Protein AF-A0AAU5ZWI2-F1 (afdb_monomer)

pLDDT: mean 77.04, std 14.69, range [39.34, 96.62]

Radius of gyration: 44.22 Å; Cα contacts (8 Å, |Δi|>4): 213; chains: 1; bounding box: 115×42×97 Å

Structure (mmCIF, N/CA/C/O backbone):
data_AF-A0AAU5ZWI2-F1
#
_entry.id   AF-A0AAU5ZWI2-F1
#
loop_
_atom_site.group_PDB
_atom_site.id
_atom_site.type_symbol
_atom_site.label_atom_id
_atom_site.label_alt_id
_atom_site.label_comp_id
_atom_site.label_asym_id
_atom_site.label_entity_id
_atom_site.label_seq_id
_atom_site.pdbx_PDB_ins_code
_atom_site.Cartn_x
_atom_site.Cartn_y
_atom_site.Cartn_z
_atom_site.occupancy
_atom_site.B_iso_or_equiv
_atom_site.auth_seq_id
_atom_site.auth_comp_id
_atom_site.auth_asym_id
_atom_site.auth_atom_id
_atom_site.pdbx_PDB_model_num
ATOM 1 N N . MET A 1 1 ? -14.485 -21.412 8.312 1.00 58.59 1 MET A N 1
ATOM 2 C CA . MET A 1 1 ? -15.390 -21.055 9.429 1.00 58.59 1 MET A CA 1
ATOM 3 C C . MET A 1 1 ? -15.944 -19.624 9.339 1.00 58.59 1 MET A C 1
ATOM 5 O O . MET A 1 1 ? -17.097 -19.436 9.693 1.00 58.59 1 MET A O 1
ATOM 9 N N . TRP A 1 2 ? -15.205 -18.616 8.845 1.00 64.69 2 TRP A N 1
ATOM 10 C CA . TRP A 1 2 ? -15.735 -17.239 8.728 1.00 64.69 2 TRP A CA 1
ATOM 11 C C . TRP A 1 2 ? -16.585 -16.996 7.461 1.00 64.69 2 TRP A C 1
ATOM 13 O O . TRP A 1 2 ? -17.639 -16.376 7.548 1.00 64.69 2 TRP A O 1
ATOM 23 N N . ARG A 1 3 ? -16.201 -17.575 6.310 1.00 64.62 3 ARG A N 1
ATOM 24 C CA . ARG A 1 3 ? -16.963 -17.506 5.037 1.00 64.62 3 ARG A CA 1
ATOM 25 C C . ARG A 1 3 ? -18.358 -18.142 5.100 1.00 64.62 3 ARG A C 1
ATOM 27 O O . ARG A 1 3 ? -19.172 -17.937 4.214 1.00 64.62 3 ARG A O 1
ATOM 34 N N . THR A 1 4 ? -18.617 -18.934 6.136 1.00 70.25 4 THR A N 1
ATOM 35 C CA . THR A 1 4 ? -19.918 -19.553 6.416 1.00 70.25 4 THR A CA 1
ATOM 36 C C . THR A 1 4 ? -20.821 -18.682 7.291 1.00 70.25 4 THR A C 1
ATOM 38 O O . THR A 1 4 ? -22.016 -18.935 7.336 1.00 70.25 4 THR A O 1
ATOM 41 N N . GLN A 1 5 ? -20.272 -17.686 8.000 1.00 71.75 5 GLN A N 1
ATOM 42 C CA . GLN A 1 5 ? -21.034 -16.810 8.904 1.00 71.75 5 GLN A CA 1
ATOM 43 C C . GLN A 1 5 ? -21.304 -15.422 8.318 1.00 71.75 5 GLN A C 1
ATOM 45 O O . GLN A 1 5 ? -22.280 -14.786 8.704 1.00 71.75 5 GLN A O 1
ATOM 50 N N . TYR A 1 6 ? -20.468 -14.960 7.387 1.00 67.62 6 TYR A N 1
ATOM 51 C CA . TYR A 1 6 ? -20.591 -13.634 6.788 1.00 67.62 6 TYR A CA 1
ATOM 52 C C . TYR A 1 6 ? -20.735 -13.730 5.266 1.00 67.62 6 TYR A C 1
ATOM 54 O O . TYR A 1 6 ? -20.035 -14.541 4.651 1.00 67.62 6 TYR A O 1
ATOM 62 N N . PRO A 1 7 ? -21.609 -12.909 4.650 1.00 70.88 7 PRO A N 1
ATOM 63 C CA . PRO A 1 7 ? -21.720 -12.823 3.201 1.00 70.88 7 PRO A CA 1
ATOM 64 C C . PRO A 1 7 ? -20.368 -12.518 2.558 1.00 70.88 7 PRO A C 1
ATOM 66 O O . PRO A 1 7 ? -19.571 -11.745 3.093 1.00 70.88 7 PRO A O 1
ATOM 69 N N . SER A 1 8 ? -20.133 -13.102 1.385 1.00 68.81 8 SER A N 1
ATOM 70 C CA . SER A 1 8 ? -18.985 -12.750 0.553 1.00 68.81 8 SER A CA 1
ATOM 71 C C . SER A 1 8 ? -18.992 -11.245 0.282 1.00 68.81 8 SER A C 1
ATOM 73 O O . SER A 1 8 ? -19.941 -10.717 -0.293 1.00 68.81 8 SER A O 1
ATOM 75 N N . THR A 1 9 ? -17.912 -10.563 0.655 1.00 68.94 9 THR A N 1
ATOM 76 C CA . THR A 1 9 ? -17.697 -9.140 0.359 1.00 68.94 9 THR A CA 1
ATOM 77 C C . THR A 1 9 ? -17.187 -8.908 -1.066 1.00 68.94 9 THR A C 1
ATOM 79 O O . THR A 1 9 ? -16.924 -7.768 -1.437 1.00 68.94 9 THR A O 1
ATOM 82 N N . GLY A 1 10 ? -16.998 -9.975 -1.855 1.00 70.81 10 GLY A N 1
ATOM 83 C CA . GLY A 1 10 ? -16.379 -9.920 -3.183 1.00 70.81 10 GLY A CA 1
ATOM 84 C C . GLY A 1 10 ? -14.877 -9.623 -3.157 1.00 70.81 10 GLY A C 1
ATOM 85 O O . GLY A 1 10 ? -14.262 -9.538 -4.213 1.00 70.81 10 GLY A O 1
ATOM 86 N N . ARG A 1 11 ? -14.278 -9.470 -1.969 1.00 72.06 11 ARG A N 1
ATOM 87 C CA . ARG A 1 11 ? -12.837 -9.287 -1.794 1.00 72.06 11 ARG A CA 1
ATOM 88 C C . ARG A 1 11 ? -12.181 -10.630 -1.516 1.00 72.06 11 ARG A C 1
ATOM 90 O O . ARG A 1 11 ? -12.626 -11.376 -0.641 1.00 72.06 11 ARG A O 1
ATOM 97 N N . GLU A 1 12 ? -11.133 -10.929 -2.271 1.00 69.38 12 GLU A N 1
ATOM 98 C CA . GLU A 1 12 ? -10.281 -12.085 -2.014 1.00 69.38 12 GLU A CA 1
ATOM 99 C C . GLU A 1 12 ? -9.459 -11.887 -0.727 1.00 69.38 12 GLU A C 1
ATOM 101 O O . GLU A 1 12 ? -9.274 -10.765 -0.255 1.00 69.38 12 GLU A O 1
ATOM 106 N N . GLY A 1 13 ? -8.990 -12.993 -0.141 1.00 78.38 13 GLY A N 1
ATOM 107 C CA . GLY A 1 13 ? -8.168 -12.991 1.075 1.00 78.38 13 GLY A CA 1
ATOM 108 C C . GLY A 1 13 ? -8.928 -13.231 2.385 1.00 78.38 13 GLY A C 1
ATOM 109 O O . GLY A 1 13 ? -10.035 -13.792 2.406 1.00 78.38 13 GLY A O 1
ATOM 110 N N . HIS A 1 14 ? -8.272 -12.866 3.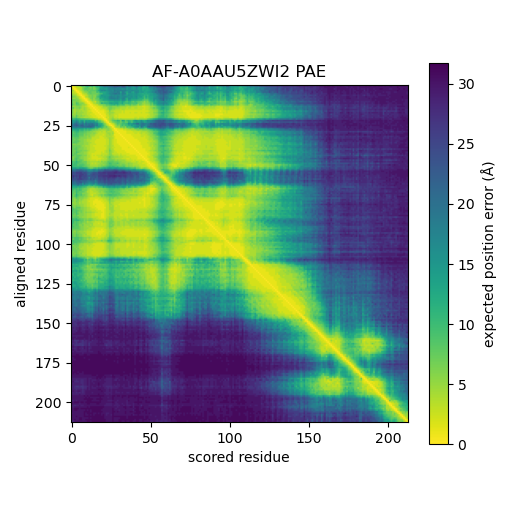490 1.00 83.56 14 HIS A N 1
ATOM 111 C CA . HIS A 1 14 ? -8.761 -13.003 4.867 1.00 83.56 14 HIS A CA 1
ATOM 112 C C . HIS A 1 14 ? -9.655 -11.826 5.281 1.00 83.56 14 HIS A C 1
ATOM 114 O O . HIS A 1 14 ? -9.524 -10.725 4.744 1.00 83.56 14 HIS A O 1
ATOM 120 N N . PRO A 1 15 ? -10.572 -12.020 6.248 1.00 85.38 15 PRO A N 1
ATOM 121 C CA . PRO A 1 15 ? -11.434 -10.942 6.699 1.00 85.38 15 PRO A CA 1
ATOM 122 C C . PRO A 1 15 ? -10.601 -9.886 7.443 1.00 85.38 15 PRO A C 1
ATOM 124 O O . PRO A 1 15 ? -9.662 -10.242 8.161 1.00 85.38 15 PRO A O 1
ATOM 127 N N . PRO A 1 16 ? -10.941 -8.594 7.312 1.00 89.56 16 PRO A N 1
ATOM 128 C CA . PRO A 1 16 ? -10.226 -7.546 8.019 1.00 89.56 16 PRO A CA 1
ATOM 129 C C . PRO A 1 16 ? -10.467 -7.631 9.528 1.00 89.56 16 PRO A C 1
ATOM 131 O O . PRO A 1 16 ? -11.570 -7.943 9.984 1.00 89.56 16 PRO A O 1
ATOM 134 N N . VAL A 1 17 ? -9.441 -7.295 10.306 1.00 92.31 17 VAL A N 1
ATOM 135 C CA . VAL A 1 17 ? -9.491 -7.237 11.768 1.00 92.31 17 VAL A CA 1
ATOM 136 C C . VAL A 1 17 ? -9.353 -5.786 12.206 1.00 92.31 17 VAL A C 1
ATOM 138 O O . VAL A 1 17 ? -8.349 -5.136 11.926 1.00 92.31 17 VAL A O 1
ATOM 141 N N . GLY A 1 18 ? -10.365 -5.277 12.907 1.00 94.00 18 GLY A N 1
ATOM 142 C CA . GLY A 1 18 ? -10.346 -3.949 13.515 1.00 94.00 18 GLY A CA 1
ATOM 143 C C . GLY A 1 18 ? -9.980 -4.013 14.996 1.00 94.00 18 GLY A C 1
ATOM 144 O O . GLY A 1 18 ? -10.663 -4.679 15.772 1.00 94.00 18 GLY A O 1
ATOM 145 N N . VAL A 1 19 ? -8.942 -3.286 15.403 1.00 94.62 19 VAL A N 1
ATOM 146 C CA . VAL A 1 19 ? -8.550 -3.105 16.806 1.00 94.62 19 VAL A CA 1
ATOM 147 C C . VAL A 1 19 ? -8.893 -1.683 17.231 1.00 94.62 19 VAL A C 1
ATOM 149 O O . VAL A 1 19 ? -8.280 -0.712 16.784 1.00 94.62 19 VAL A O 1
ATOM 152 N N . VAL A 1 20 ? -9.885 -1.563 18.112 1.00 94.25 20 VAL A N 1
ATOM 153 C CA . VAL A 1 20 ? -10.319 -0.279 18.669 1.00 94.25 20 VAL A CA 1
ATOM 154 C C . VAL A 1 20 ? -9.658 -0.082 20.024 1.00 94.25 20 VAL A C 1
ATOM 156 O O . VAL A 1 20 ? -9.968 -0.773 20.994 1.00 94.25 20 VAL A O 1
ATOM 159 N N . PHE A 1 21 ? -8.754 0.885 20.111 1.00 91.62 21 PHE A N 1
ATOM 160 C CA . PHE A 1 21 ? -8.130 1.246 21.371 1.00 91.62 21 PHE A CA 1
ATOM 161 C C . PHE A 1 21 ? -9.019 2.219 22.140 1.00 91.62 21 PHE A C 1
ATOM 163 O O . PHE A 1 21 ? -9.338 3.306 21.661 1.00 91.62 21 PHE A O 1
ATOM 170 N N . ASN A 1 22 ? -9.368 1.853 23.368 1.00 87.25 22 ASN A N 1
ATOM 171 C CA . ASN A 1 22 ? -9.939 2.787 24.326 1.00 87.25 22 ASN A CA 1
ATOM 172 C C . ASN A 1 22 ? -8.806 3.294 25.236 1.00 87.25 22 ASN A C 1
ATOM 174 O O . ASN A 1 22 ? -8.331 2.531 26.085 1.00 87.25 22 ASN A O 1
ATOM 178 N N . PRO A 1 23 ? -8.315 4.534 25.055 1.00 70.88 23 PRO A N 1
ATOM 179 C CA . PRO A 1 23 ? -7.235 5.056 25.887 1.00 70.88 23 PRO A CA 1
ATOM 180 C C . PRO A 1 23 ? -7.632 5.161 27.368 1.00 70.88 23 PRO A C 1
ATOM 182 O O . PRO A 1 23 ? -6.753 5.071 28.235 1.00 70.88 23 PRO A O 1
ATOM 185 N N . GLY A 1 24 ? -8.933 5.276 27.667 1.00 68.06 24 GLY A N 1
ATOM 186 C CA . GLY A 1 24 ? -9.440 5.578 29.002 1.00 68.06 24 GLY A CA 1
ATOM 187 C C . GLY A 1 24 ? -8.818 6.858 29.574 1.00 68.06 24 GLY A C 1
ATOM 188 O O . GLY A 1 24 ? -8.197 7.645 28.867 1.00 68.06 24 GLY A O 1
ATOM 189 N N . THR A 1 25 ? -8.924 7.053 30.889 1.00 58.78 25 THR A N 1
ATOM 190 C CA . THR A 1 25 ? -8.309 8.201 31.586 1.00 58.78 25 THR A CA 1
ATOM 191 C C . THR A 1 25 ? -6.835 7.991 31.953 1.00 58.78 25 THR A C 1
ATOM 193 O O . THR A 1 25 ? -6.192 8.913 32.445 1.00 58.78 25 THR A O 1
ATOM 196 N N . ARG A 1 26 ? -6.279 6.783 31.754 1.00 62.62 26 ARG A N 1
ATOM 197 C CA . ARG A 1 26 ? -4.935 6.408 32.245 1.00 62.62 26 ARG A CA 1
ATOM 198 C C . ARG A 1 26 ? -3.819 6.489 31.208 1.00 62.62 26 ARG A C 1
ATOM 200 O O . ARG A 1 26 ? -2.657 6.542 31.599 1.00 62.62 26 ARG A O 1
ATOM 207 N N . ASN A 1 27 ? -4.132 6.477 29.915 1.00 68.94 27 ASN A N 1
ATOM 208 C CA . ASN A 1 27 ? -3.105 6.480 28.878 1.00 68.94 27 ASN A CA 1
ATOM 209 C C . ASN A 1 27 ? -3.065 7.838 28.183 1.00 68.94 27 ASN A C 1
ATOM 211 O O . ASN A 1 27 ? -3.994 8.202 27.469 1.00 68.94 27 ASN A O 1
ATOM 215 N N . GLY A 1 28 ? -1.959 8.564 28.350 1.00 78.19 28 GLY A N 1
ATOM 216 C CA . GLY A 1 28 ? -1.693 9.745 27.532 1.00 78.19 28 GLY A CA 1
ATOM 217 C C . GLY A 1 28 ? -1.505 9.386 26.045 1.00 78.19 28 GLY A C 1
ATOM 218 O O . GLY A 1 28 ? -1.222 8.223 25.723 1.00 78.19 28 GLY A O 1
ATOM 219 N N . PRO A 1 29 ? -1.580 10.371 25.129 1.00 81.81 29 PRO A N 1
ATOM 220 C CA . PRO A 1 29 ? -1.476 10.150 23.681 1.00 81.81 29 PRO A CA 1
ATOM 221 C C . PRO A 1 29 ? -0.235 9.351 23.254 1.00 81.81 29 PRO A C 1
ATOM 223 O O . PRO A 1 29 ? -0.307 8.495 22.372 1.00 81.81 29 PRO A O 1
ATOM 226 N N . GLN A 1 30 ? 0.899 9.570 23.927 1.00 86.50 30 GLN A N 1
ATOM 227 C CA . GLN A 1 30 ? 2.143 8.855 23.642 1.00 86.50 30 GLN A CA 1
ATOM 228 C C . GLN A 1 30 ? 2.068 7.364 24.003 1.00 86.50 30 GLN A C 1
ATOM 230 O O . GLN A 1 30 ? 2.544 6.521 23.247 1.00 86.50 30 GLN A O 1
ATOM 235 N N . ALA A 1 31 ? 1.450 7.019 25.136 1.00 86.88 31 ALA A N 1
ATOM 236 C CA . ALA A 1 31 ? 1.301 5.628 25.559 1.00 86.88 31 ALA A CA 1
ATOM 237 C C . ALA A 1 31 ? 0.386 4.852 24.600 1.00 86.88 31 ALA A C 1
ATOM 239 O O . ALA A 1 31 ? 0.658 3.695 24.280 1.00 86.88 31 ALA A O 1
ATOM 240 N N . LEU A 1 32 ? -0.667 5.506 24.103 1.00 87.00 32 LEU A N 1
ATOM 241 C CA . LEU A 1 32 ? -1.555 4.949 23.089 1.00 87.00 32 LEU A CA 1
ATOM 242 C C . LEU A 1 32 ? -0.814 4.685 21.774 1.00 87.00 32 LEU A C 1
ATOM 244 O O . LEU A 1 32 ? -0.872 3.571 21.256 1.00 87.00 32 LEU A O 1
ATOM 248 N N . LYS A 1 33 ? -0.057 5.674 21.284 1.00 86.88 33 LYS A N 1
ATOM 249 C CA . LYS A 1 33 ? 0.778 5.533 20.085 1.00 86.88 33 LYS A CA 1
ATOM 250 C C . LYS A 1 33 ? 1.773 4.379 20.221 1.00 86.88 33 LYS A C 1
ATOM 252 O O . LYS A 1 33 ? 1.876 3.557 19.317 1.00 86.88 33 LYS A O 1
ATOM 257 N N . ASN A 1 34 ? 2.455 4.274 21.363 1.00 90.75 34 ASN A N 1
ATOM 258 C CA . ASN A 1 34 ? 3.398 3.186 21.619 1.00 90.75 34 ASN A CA 1
ATOM 259 C C . ASN A 1 34 ? 2.705 1.816 21.555 1.00 90.75 34 ASN A C 1
ATOM 261 O O . ASN A 1 34 ? 3.217 0.917 20.902 1.00 90.75 34 ASN A O 1
ATOM 265 N N . ARG A 1 35 ? 1.515 1.665 22.153 1.00 90.62 35 ARG A N 1
ATOM 266 C CA . ARG A 1 35 ? 0.746 0.409 22.0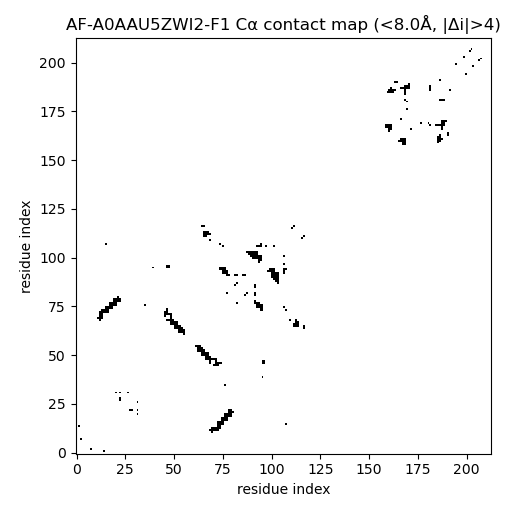82 1.00 90.62 35 ARG A CA 1
ATOM 267 C C . ARG A 1 35 ? 0.316 0.062 20.660 1.00 90.62 35 ARG A C 1
ATOM 269 O O . ARG A 1 35 ? 0.427 -1.095 20.271 1.00 90.62 35 ARG A O 1
ATOM 276 N N . MET A 1 36 ? -0.157 1.043 19.892 1.00 91.31 36 MET A N 1
ATOM 277 C CA . MET A 1 36 ? -0.505 0.840 18.482 1.00 91.31 36 MET A CA 1
ATOM 278 C C . MET A 1 36 ? 0.708 0.356 17.679 1.00 91.31 36 MET A C 1
ATOM 280 O O . MET A 1 36 ? 0.597 -0.616 16.936 1.00 91.31 36 MET A O 1
ATOM 284 N N . ASN A 1 37 ? 1.874 0.974 17.891 1.00 91.56 37 ASN A N 1
ATOM 285 C CA . ASN A 1 37 ? 3.126 0.552 17.262 1.00 91.56 37 ASN A CA 1
ATOM 286 C C . ASN A 1 37 ? 3.532 -0.866 17.682 1.00 91.56 37 ASN A C 1
ATOM 288 O O . ASN A 1 37 ? 3.899 -1.665 16.829 1.00 91.56 37 ASN A O 1
ATOM 292 N N . THR A 1 38 ? 3.408 -1.213 18.967 1.00 93.62 38 THR A N 1
ATOM 293 C CA . THR A 1 38 ? 3.694 -2.570 19.453 1.00 93.62 38 THR A CA 1
ATOM 294 C C . THR A 1 38 ? 2.784 -3.608 18.801 1.00 93.62 38 THR A C 1
ATOM 296 O O . THR A 1 38 ? 3.265 -4.654 18.377 1.00 93.62 38 THR A O 1
ATOM 299 N N . VAL A 1 39 ? 1.480 -3.331 18.677 1.00 92.31 39 VAL A N 1
ATOM 300 C CA . VAL A 1 39 ? 0.555 -4.230 17.965 1.00 92.31 39 VAL A CA 1
ATOM 301 C C . VAL A 1 39 ? 0.986 -4.386 16.513 1.00 92.31 39 VAL A C 1
ATOM 303 O O . VAL A 1 39 ? 1.085 -5.512 16.036 1.00 92.31 39 VAL A O 1
ATOM 306 N N . MET A 1 40 ? 1.293 -3.283 15.828 1.00 92.62 40 MET A N 1
ATOM 307 C CA . MET A 1 40 ? 1.749 -3.298 14.438 1.00 92.62 40 MET A CA 1
ATOM 308 C C . MET A 1 40 ? 3.012 -4.150 14.257 1.00 92.62 40 MET A C 1
ATOM 310 O O . MET A 1 40 ? 3.073 -4.965 13.341 1.00 92.62 40 MET A O 1
ATOM 314 N N . GLU A 1 41 ? 3.996 -4.010 15.141 1.00 93.62 41 GLU A N 1
ATOM 315 C CA . GLU A 1 41 ? 5.256 -4.750 15.069 1.00 93.62 41 GLU A CA 1
ATOM 316 C C . GLU A 1 41 ? 5.074 -6.245 15.358 1.00 93.62 41 GLU A C 1
ATOM 318 O O . GLU A 1 41 ? 5.494 -7.081 14.558 1.00 93.62 41 GLU A O 1
ATOM 323 N N . LEU A 1 42 ? 4.375 -6.594 16.443 1.00 95.69 42 LEU A N 1
ATOM 324 C CA . LEU A 1 42 ? 4.154 -7.992 16.833 1.00 95.69 42 LEU A CA 1
ATOM 325 C C . LEU A 1 42 ? 3.300 -8.766 15.825 1.00 95.69 42 LEU A C 1
ATOM 327 O O . LEU A 1 42 ? 3.425 -9.982 15.706 1.00 95.69 42 LEU A O 1
ATOM 331 N N . THR A 1 43 ? 2.433 -8.070 15.092 1.00 93.50 43 THR A N 1
ATOM 332 C CA . THR A 1 43 ? 1.561 -8.6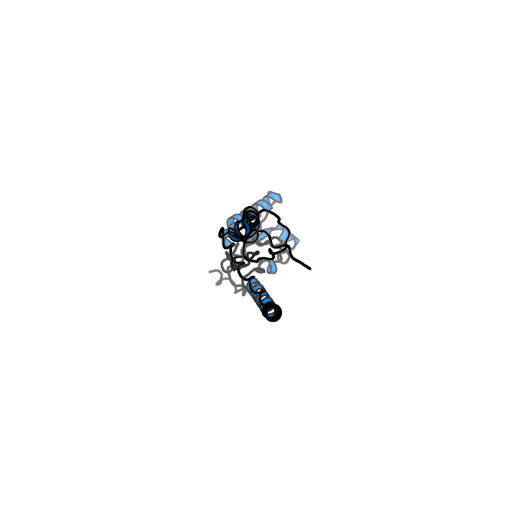78 14.080 1.00 93.50 43 THR A CA 1
ATOM 333 C C . THR A 1 43 ? 2.133 -8.592 12.669 1.00 93.50 43 THR A C 1
ATOM 335 O O . THR A 1 43 ? 1.475 -9.031 11.730 1.00 93.50 43 THR A O 1
ATOM 338 N N . ARG A 1 44 ? 3.358 -8.077 12.487 1.00 92.50 44 ARG A N 1
ATOM 339 C CA . ARG A 1 44 ? 3.948 -7.842 11.159 1.00 92.50 44 ARG A CA 1
ATOM 340 C C . ARG A 1 44 ? 3.850 -9.046 10.230 1.00 92.50 44 ARG A C 1
ATOM 342 O O . ARG A 1 44 ? 3.462 -8.880 9.081 1.00 92.50 44 ARG A O 1
ATOM 349 N N . LEU A 1 45 ? 4.120 -10.242 10.751 1.00 90.62 45 LEU A N 1
ATOM 350 C CA . LEU A 1 45 ? 4.090 -11.491 9.987 1.00 90.62 45 LEU A CA 1
ATOM 351 C C . LEU A 1 45 ? 2.728 -11.809 9.356 1.00 90.62 45 LEU A C 1
ATOM 353 O O . LEU A 1 45 ? 2.697 -12.510 8.353 1.00 90.62 45 LEU A O 1
ATOM 357 N N . VAL A 1 46 ? 1.619 -11.318 9.921 1.00 89.88 46 VAL A N 1
ATOM 358 C CA . VAL A 1 46 ? 0.275 -11.628 9.408 1.00 89.88 46 VAL A CA 1
ATOM 359 C C . VAL A 1 46 ? -0.286 -10.556 8.478 1.00 89.88 46 VAL A C 1
ATOM 361 O O . VAL A 1 46 ? -1.187 -10.864 7.710 1.00 89.88 46 VAL A O 1
ATOM 364 N N . TRP A 1 47 ? 0.211 -9.313 8.518 1.00 90.56 47 TRP A N 1
ATOM 365 C CA . TRP A 1 47 ? -0.340 -8.218 7.702 1.00 90.56 47 TRP A CA 1
ATOM 366 C C . TRP A 1 47 ? 0.612 -7.675 6.631 1.00 90.56 47 TRP A C 1
ATOM 368 O O . TRP A 1 47 ? 0.141 -7.010 5.709 1.00 90.56 47 TRP A O 1
ATOM 378 N N . SER A 1 48 ? 1.927 -7.921 6.711 1.00 88.19 48 SER A N 1
ATOM 379 C CA . SER A 1 48 ? 2.905 -7.251 5.833 1.00 88.19 48 SER A CA 1
ATOM 380 C C . SER A 1 48 ? 2.827 -7.649 4.361 1.00 88.19 48 SER A C 1
ATOM 382 O O . SER A 1 48 ? 3.400 -6.952 3.524 1.00 88.19 48 SER A O 1
ATOM 384 N N . GLY A 1 49 ? 2.148 -8.754 4.046 1.00 85.00 49 GLY A N 1
ATOM 385 C CA . GLY A 1 49 ? 2.221 -9.377 2.729 1.00 85.00 49 GLY A CA 1
ATOM 386 C C . GLY A 1 49 ? 3.612 -9.942 2.433 1.00 85.00 49 GLY A C 1
ATOM 387 O O . GLY A 1 49 ? 4.549 -9.805 3.229 1.00 85.00 49 GLY A O 1
ATOM 388 N N . SER A 1 50 ? 3.731 -10.583 1.275 1.00 85.75 50 SER A N 1
ATOM 389 C CA . SER A 1 50 ? 4.990 -11.117 0.753 1.00 85.75 50 SER A CA 1
ATOM 390 C C . SER A 1 50 ? 5.479 -10.245 -0.395 1.00 85.75 50 SER A C 1
ATOM 392 O O . SER A 1 50 ? 4.749 -10.005 -1.352 1.00 85.75 50 SER A O 1
ATOM 394 N N . TYR A 1 51 ? 6.711 -9.745 -0.309 1.00 85.25 51 TYR A N 1
ATOM 395 C CA . TYR A 1 51 ? 7.294 -8.966 -1.398 1.00 85.25 51 TYR A CA 1
ATOM 396 C C . TYR A 1 51 ? 7.788 -9.892 -2.509 1.00 85.25 51 TYR A C 1
ATOM 398 O O . TYR A 1 51 ? 8.630 -10.762 -2.278 1.00 85.25 51 TYR A O 1
ATOM 406 N N . HIS A 1 52 ? 7.302 -9.659 -3.722 1.00 83.56 52 HIS A N 1
ATOM 407 C CA . HIS A 1 52 ? 7.769 -10.299 -4.939 1.00 83.56 52 HIS A CA 1
ATOM 408 C C . HIS A 1 52 ? 8.586 -9.289 -5.736 1.00 83.56 52 HIS A C 1
ATOM 410 O O . HIS A 1 52 ? 8.045 -8.374 -6.358 1.00 83.56 52 HIS A O 1
ATOM 416 N N . GLY A 1 53 ? 9.908 -9.461 -5.701 1.00 81.19 53 GLY A N 1
ATOM 417 C CA . GLY A 1 53 ? 10.809 -8.724 -6.576 1.00 81.19 53 GLY A CA 1
ATOM 418 C C . GLY A 1 53 ? 10.655 -9.230 -8.004 1.00 81.19 53 GLY A C 1
ATOM 419 O O . GLY A 1 53 ? 10.916 -10.402 -8.279 1.00 81.19 53 GLY A O 1
ATOM 420 N N . ALA A 1 54 ? 10.256 -8.351 -8.914 1.00 69.56 54 ALA A N 1
ATOM 421 C CA . ALA A 1 54 ? 10.382 -8.606 -10.334 1.00 69.56 54 ALA A CA 1
ATOM 422 C C . ALA A 1 54 ? 11.806 -8.203 -10.712 1.00 69.56 54 ALA A C 1
ATOM 424 O O . ALA A 1 54 ? 12.118 -7.022 -10.838 1.00 69.56 54 ALA A O 1
ATOM 425 N N . GLY A 1 55 ? 12.701 -9.189 -10.787 1.00 58.06 55 GLY A N 1
ATOM 426 C CA . GLY A 1 55 ? 14.103 -8.945 -11.097 1.00 58.06 55 GLY A CA 1
ATOM 427 C C . GLY A 1 55 ? 14.241 -8.144 -12.389 1.00 58.06 55 GLY A C 1
ATOM 428 O O . GLY A 1 55 ? 13.941 -8.645 -13.470 1.00 58.06 55 GLY A O 1
ATOM 429 N N . GLY A 1 56 ? 14.737 -6.914 -12.282 1.00 52.16 56 GLY A N 1
ATOM 430 C CA . GLY A 1 56 ? 15.471 -6.319 -13.383 1.00 52.16 56 GLY A CA 1
ATOM 431 C C . GLY A 1 56 ? 16.748 -7.134 -13.557 1.00 52.16 56 GLY A C 1
ATOM 432 O O . GLY A 1 56 ? 17.415 -7.451 -12.569 1.00 52.16 56 GLY A O 1
ATOM 433 N N . GLY A 1 57 ? 17.061 -7.541 -14.787 1.00 52.78 57 GLY A N 1
ATOM 434 C CA . GLY A 1 57 ? 18.340 -8.185 -15.086 1.00 52.78 57 GLY A CA 1
ATOM 435 C C . GLY A 1 57 ? 19.523 -7.357 -14.566 1.00 52.78 57 GLY A C 1
ATOM 436 O O . GLY A 1 57 ? 19.362 -6.192 -14.194 1.00 52.78 57 GLY A O 1
ATOM 437 N N . TYR A 1 58 ? 20.712 -7.965 -14.532 1.00 40.59 58 TYR A N 1
ATOM 438 C CA . TYR A 1 58 ? 21.962 -7.301 -14.142 1.00 40.59 58 TYR A CA 1
ATOM 439 C C . TYR A 1 58 ? 22.025 -5.859 -14.689 1.00 40.59 58 TYR A C 1
ATOM 441 O O . TYR A 1 58 ? 22.099 -5.669 -15.900 1.00 40.59 58 TYR A O 1
ATOM 449 N N . GLY A 1 59 ? 21.965 -4.862 -13.794 1.00 51.88 59 GLY A N 1
ATOM 450 C CA . GLY A 1 59 ? 22.052 -3.436 -14.139 1.00 51.88 59 GLY A CA 1
ATOM 451 C C . GLY A 1 59 ? 20.779 -2.594 -13.971 1.00 51.88 59 GLY A C 1
ATOM 452 O O . GLY A 1 59 ? 20.833 -1.400 -14.244 1.00 51.88 59 GLY A O 1
ATOM 453 N N . ALA A 1 60 ? 19.648 -3.146 -13.518 1.00 57.91 60 ALA A N 1
ATOM 454 C CA . ALA A 1 60 ? 18.483 -2.318 -13.188 1.00 57.91 60 ALA A CA 1
ATOM 455 C C . ALA A 1 60 ? 18.719 -1.493 -11.904 1.00 57.91 60 ALA A C 1
ATOM 457 O O . ALA A 1 60 ? 18.928 -2.061 -10.832 1.00 57.91 60 ALA A O 1
ATOM 458 N N . GLU A 1 61 ? 18.674 -0.159 -12.016 1.00 53.78 61 GLU A N 1
ATOM 459 C CA . GLU A 1 61 ? 18.873 0.777 -10.893 1.00 53.78 61 GLU A CA 1
ATOM 460 C C . GLU A 1 61 ? 17.757 0.708 -9.835 1.00 53.78 61 GLU A C 1
ATOM 462 O O . GLU A 1 61 ? 18.007 0.966 -8.658 1.00 53.78 61 GLU A O 1
ATOM 467 N N . GLU A 1 62 ? 16.542 0.297 -10.212 1.00 58.47 62 GLU A N 1
ATOM 468 C CA . GLU A 1 62 ? 15.410 0.164 -9.293 1.00 58.47 62 GLU A CA 1
ATOM 469 C C . GLU A 1 62 ? 15.003 -1.298 -9.085 1.00 58.47 62 GLU A C 1
ATOM 471 O O . GLU A 1 62 ? 14.748 -2.052 -10.029 1.00 58.47 62 GLU A O 1
ATOM 476 N N . ARG A 1 63 ? 14.885 -1.691 -7.810 1.00 64.12 63 ARG A N 1
ATOM 477 C CA . ARG A 1 63 ? 14.188 -2.919 -7.411 1.00 64.12 63 ARG A CA 1
ATOM 478 C C . ARG A 1 63 ? 12.696 -2.746 -7.692 1.00 64.12 63 ARG A C 1
ATOM 480 O O . ARG A 1 63 ? 11.969 -2.222 -6.850 1.00 64.12 63 ARG A O 1
ATOM 487 N N . ASP A 1 64 ? 12.243 -3.192 -8.856 1.00 77.25 64 ASP A N 1
ATOM 488 C CA . ASP A 1 64 ? 10.815 -3.261 -9.158 1.00 77.25 64 ASP A CA 1
ATOM 489 C C . ASP A 1 64 ? 10.183 -4.519 -8.543 1.00 77.25 64 ASP A C 1
ATOM 491 O O . ASP A 1 64 ? 10.808 -5.573 -8.403 1.00 77.25 64 ASP A O 1
ATOM 495 N N . GLY A 1 65 ? 8.924 -4.410 -8.140 1.00 81.44 65 GLY A N 1
ATOM 496 C CA . GLY A 1 65 ? 8.191 -5.506 -7.527 1.00 81.44 65 GLY A CA 1
ATOM 497 C C . GLY A 1 65 ? 6.825 -5.089 -7.006 1.00 81.44 65 GLY A C 1
ATOM 498 O O . GLY A 1 65 ? 6.388 -3.945 -7.163 1.00 81.44 65 GLY A O 1
ATOM 499 N N . TYR A 1 66 ? 6.154 -6.039 -6.370 1.00 83.75 66 TYR A N 1
ATOM 500 C CA . TYR A 1 66 ? 4.845 -5.843 -5.758 1.00 83.75 66 TYR A CA 1
ATOM 501 C C . TYR A 1 66 ? 4.738 -6.603 -4.441 1.00 83.75 66 TYR A C 1
ATOM 503 O O . TYR A 1 66 ? 5.513 -7.522 -4.172 1.00 83.75 66 TYR A O 1
ATOM 511 N N . TYR A 1 67 ? 3.771 -6.216 -3.613 1.00 82.69 67 TYR A N 1
ATOM 512 C CA . TYR A 1 67 ? 3.413 -6.979 -2.423 1.00 82.69 67 TYR A CA 1
ATOM 513 C C . TYR A 1 67 ? 2.198 -7.850 -2.728 1.00 82.69 67 TYR A C 1
ATOM 515 O O . TYR A 1 67 ? 1.169 -7.359 -3.192 1.00 82.69 67 TYR A O 1
ATOM 523 N N . ASP A 1 68 ? 2.322 -9.146 -2.468 1.00 83.00 68 ASP A N 1
ATOM 524 C CA . ASP A 1 68 ? 1.199 -10.070 -2.466 1.00 83.00 68 ASP A CA 1
ATOM 525 C C . ASP A 1 68 ? 0.551 -10.084 -1.077 1.00 83.00 68 ASP A C 1
ATOM 527 O O . ASP A 1 68 ? 1.192 -10.391 -0.067 1.00 83.00 68 ASP A O 1
ATOM 531 N N . TYR A 1 69 ? -0.733 -9.734 -1.040 1.00 81.75 69 TYR A N 1
ATOM 532 C CA . TYR A 1 69 ? -1.556 -9.700 0.165 1.00 81.75 69 TYR A CA 1
ATOM 533 C C . TYR A 1 69 ? -2.599 -10.827 0.204 1.00 81.75 69 TYR A C 1
ATOM 535 O O . TYR A 1 69 ? -3.459 -10.800 1.080 1.00 81.75 69 TYR A O 1
ATOM 543 N N . ALA A 1 70 ? -2.546 -11.814 -0.699 1.00 80.19 70 ALA A N 1
ATOM 544 C CA . ALA A 1 70 ? -3.548 -12.882 -0.786 1.00 80.19 70 ALA A CA 1
ATOM 545 C C . ALA A 1 70 ? -3.725 -13.661 0.531 1.00 80.19 70 ALA A C 1
ATOM 547 O O . ALA A 1 70 ? -4.847 -14.033 0.879 1.00 80.19 70 ALA A O 1
ATOM 548 N N . ASP A 1 71 ? -2.634 -13.858 1.278 1.00 83.69 71 ASP A N 1
ATOM 549 C CA . ASP A 1 71 ? -2.635 -14.527 2.588 1.00 83.69 71 ASP A CA 1
ATOM 550 C C . ASP A 1 71 ? -2.427 -13.554 3.765 1.00 83.69 71 ASP A C 1
ATOM 552 O O . ASP A 1 71 ? -2.302 -13.961 4.919 1.00 83.69 71 ASP A O 1
ATOM 556 N N . ALA A 1 72 ? -2.408 -12.244 3.496 1.00 88.12 72 ALA A N 1
ATOM 557 C CA . ALA A 1 72 ? -2.291 -11.229 4.534 1.00 88.12 72 ALA A CA 1
ATOM 558 C C . ALA A 1 72 ? -3.663 -10.912 5.144 1.00 88.12 72 ALA A C 1
ATOM 560 O O . ALA A 1 72 ? -4.675 -10.796 4.452 1.00 88.12 72 ALA A O 1
ATOM 561 N N . ILE A 1 73 ? -3.693 -10.720 6.459 1.00 89.62 73 ILE A N 1
ATOM 562 C CA . ILE A 1 73 ? -4.871 -10.268 7.196 1.00 89.62 73 ILE A CA 1
ATOM 563 C C . ILE A 1 73 ? -4.842 -8.735 7.244 1.00 89.62 73 ILE A C 1
ATOM 565 O O . ILE A 1 73 ? -3.916 -8.171 7.838 1.00 89.62 73 ILE A O 1
ATOM 569 N N . PRO A 1 74 ? -5.837 -8.025 6.676 1.00 90.44 74 PRO A N 1
ATOM 570 C CA . PRO A 1 74 ? -5.897 -6.573 6.786 1.00 90.44 74 PRO A CA 1
ATOM 571 C C . PRO A 1 74 ? -6.129 -6.169 8.246 1.00 90.44 74 PRO A C 1
ATOM 573 O O . PRO A 1 74 ? -7.221 -6.354 8.787 1.00 90.44 74 PRO A O 1
ATOM 576 N N . LEU A 1 75 ? -5.098 -5.628 8.896 1.00 93.38 75 LEU A N 1
ATOM 577 C CA . LEU A 1 75 ? -5.166 -5.176 10.282 1.00 93.38 75 LEU A CA 1
ATOM 578 C C . LEU A 1 75 ? -5.361 -3.658 10.332 1.00 93.38 75 LEU A C 1
ATOM 580 O O . LEU A 1 75 ? -4.514 -2.891 9.872 1.00 93.38 75 LEU A O 1
ATOM 584 N N . LEU A 1 76 ? -6.491 -3.239 10.895 1.00 95.06 76 LEU A N 1
ATOM 585 C CA . LEU A 1 76 ? -6.907 -1.849 11.023 1.00 95.06 76 LEU A CA 1
ATOM 586 C C . LEU A 1 76 ? -6.873 -1.441 12.493 1.00 95.06 76 LEU A C 1
ATOM 588 O O . LEU A 1 76 ? -7.450 -2.112 13.347 1.00 95.06 76 LEU A O 1
ATOM 592 N N . LEU A 1 77 ? -6.241 -0.314 12.795 1.00 95.31 77 LEU A N 1
ATOM 593 C CA . LEU A 1 77 ? -6.190 0.270 14.128 1.00 95.31 77 LEU A CA 1
ATOM 594 C C . LEU A 1 77 ? -7.025 1.553 14.153 1.00 95.31 77 LEU A C 1
ATOM 596 O O . LEU A 1 77 ? -6.991 2.353 13.220 1.00 95.31 77 LEU A O 1
ATOM 600 N N . THR A 1 78 ? -7.761 1.781 15.234 1.00 94.94 78 THR A N 1
ATOM 601 C CA . THR A 1 78 ? -8.455 3.053 15.480 1.00 94.94 78 THR A CA 1
ATOM 602 C C . THR A 1 78 ? -8.602 3.304 16.977 1.00 94.94 78 THR A C 1
ATOM 604 O O . THR A 1 78 ? -8.237 2.460 17.795 1.00 94.94 78 THR A O 1
ATOM 607 N N . THR A 1 79 ? -9.125 4.462 17.365 1.00 92.56 79 THR A N 1
ATOM 608 C CA . THR A 1 79 ? -9.397 4.789 18.766 1.00 92.56 79 THR A CA 1
ATOM 609 C C . THR A 1 79 ? -10.883 5.025 18.975 1.00 92.56 79 THR A C 1
ATOM 611 O O . THR A 1 79 ? -11.580 5.497 18.076 1.00 92.56 79 THR A O 1
ATOM 614 N N . LEU A 1 80 ? -11.375 4.703 20.172 1.00 92.38 80 LEU A N 1
ATOM 615 C CA . LEU A 1 80 ? -12.779 4.925 20.511 1.00 92.38 80 LEU A CA 1
ATOM 616 C C . LEU A 1 80 ? -13.155 6.407 20.369 1.00 92.38 80 LEU A C 1
ATOM 618 O O . LEU A 1 80 ? -14.189 6.710 19.784 1.00 92.38 80 LEU A O 1
ATOM 622 N N . ASP A 1 81 ? -12.278 7.312 20.807 1.00 90.25 81 ASP A N 1
ATOM 623 C CA . ASP A 1 81 ? -12.492 8.759 20.708 1.00 90.25 81 ASP A CA 1
ATOM 624 C C . ASP A 1 81 ? -12.698 9.207 19.253 1.00 90.25 81 ASP A C 1
ATOM 626 O O . ASP A 1 81 ? -13.638 9.938 18.958 1.00 90.25 81 ASP A O 1
ATOM 630 N N . ARG A 1 82 ? -11.879 8.711 18.311 1.00 91.50 82 ARG A N 1
ATOM 631 C CA . ARG A 1 82 ? -12.024 9.030 16.878 1.00 91.50 82 ARG A CA 1
ATOM 632 C C . ARG A 1 82 ? -13.358 8.542 16.326 1.00 91.50 82 ARG A C 1
ATOM 634 O O . ARG A 1 82 ? -14.028 9.281 15.608 1.00 91.50 82 ARG A O 1
ATOM 641 N N . LEU A 1 83 ? -13.756 7.323 16.688 1.00 93.81 83 LEU A N 1
ATOM 642 C CA . LEU A 1 83 ? -15.048 6.769 16.286 1.00 93.81 83 LEU A CA 1
ATOM 643 C C . LEU A 1 83 ? -16.221 7.563 16.871 1.00 93.81 83 LEU A C 1
ATOM 645 O O . LEU A 1 83 ? -17.235 7.708 16.200 1.00 93.81 83 LEU A O 1
ATOM 649 N N . GLN A 1 84 ? -16.100 8.085 18.090 1.00 93.38 84 GLN A N 1
ATOM 650 C CA . GLN A 1 84 ? -17.146 8.900 18.710 1.00 93.38 84 GLN A CA 1
ATOM 651 C C . GLN A 1 84 ? -17.224 10.311 18.119 1.00 93.38 84 GLN A C 1
ATOM 653 O O . GLN A 1 84 ? -18.320 10.843 17.975 1.00 93.38 84 GLN A O 1
ATOM 658 N N . THR A 1 85 ? -16.085 10.916 17.773 1.00 93.62 85 THR A N 1
ATOM 659 C CA . THR A 1 85 ? -16.033 12.276 17.216 1.00 93.62 85 THR A CA 1
ATOM 660 C C . THR A 1 85 ? -16.459 12.332 15.750 1.00 93.62 85 THR A C 1
ATOM 662 O O . THR A 1 85 ? -17.234 13.208 15.380 1.00 93.62 85 THR A O 1
ATOM 665 N N . SER A 1 86 ? -15.957 11.419 14.919 1.00 93.62 86 SER A N 1
ATOM 666 C CA . SER A 1 86 ? -16.104 11.477 13.454 1.00 93.62 86 SER A CA 1
ATOM 667 C C . SER A 1 86 ? -16.953 10.331 12.891 1.00 93.62 86 SER A C 1
ATOM 669 O O . SER A 1 86 ? -17.433 10.376 11.764 1.00 93.62 86 SER A O 1
ATOM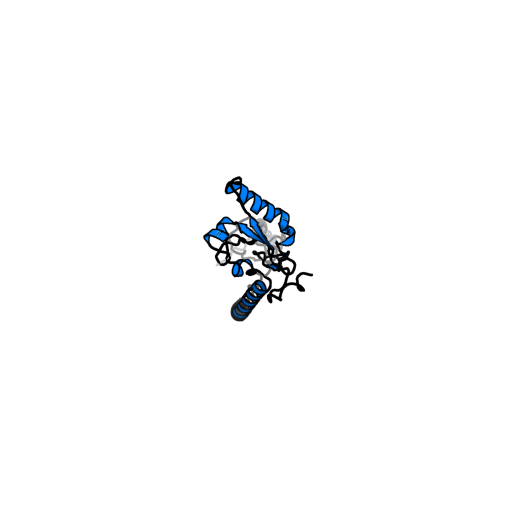 671 N N . GLY A 1 87 ? -17.197 9.284 13.678 1.00 93.75 87 GLY A N 1
ATOM 672 C CA . GLY A 1 87 ? -17.893 8.094 13.200 1.00 93.75 87 GLY A CA 1
ATOM 673 C C . GLY A 1 87 ? -16.999 7.163 12.369 1.00 93.75 87 GLY A C 1
ATOM 674 O O . GLY A 1 87 ? -15.882 7.505 11.987 1.00 93.75 87 GLY A O 1
ATOM 675 N N . PRO A 1 88 ? -17.481 5.945 12.068 1.00 93.12 88 PRO A N 1
ATOM 676 C CA . PRO A 1 88 ? -16.687 4.903 11.410 1.00 93.12 88 PRO A CA 1
ATOM 677 C C . PRO A 1 88 ? -16.512 5.092 9.895 1.00 93.12 88 PRO A C 1
ATOM 679 O O . PRO A 1 88 ? -15.766 4.330 9.280 1.00 93.12 88 PRO A O 1
ATOM 682 N N . ARG A 1 89 ? -17.233 6.038 9.278 1.00 93.31 89 ARG A N 1
ATOM 683 C CA . ARG A 1 89 ? -17.178 6.289 7.826 1.00 93.31 89 ARG A CA 1
ATOM 684 C C . ARG A 1 89 ? -16.097 7.290 7.423 1.00 93.31 89 ARG A C 1
ATOM 686 O O . ARG A 1 89 ? -15.705 7.293 6.262 1.00 93.31 89 ARG A O 1
ATOM 693 N N . ASP A 1 90 ? -15.623 8.088 8.371 1.00 95.75 90 ASP A N 1
ATOM 694 C CA . ASP A 1 90 ? -14.581 9.082 8.143 1.00 95.75 90 ASP A CA 1
ATOM 695 C C . ASP A 1 90 ? -13.182 8.453 8.093 1.00 95.75 90 ASP A C 1
ATOM 697 O O . ASP A 1 90 ? -12.998 7.244 8.278 1.00 95.75 90 ASP A O 1
ATOM 701 N N . ALA A 1 91 ? -12.176 9.294 7.841 1.00 96.62 91 ALA A N 1
ATOM 702 C CA . ALA A 1 91 ? -10.766 8.923 7.824 1.00 96.62 91 ALA A CA 1
ATOM 703 C C . ALA A 1 91 ? -10.218 8.666 9.243 1.00 96.62 91 ALA A C 1
ATOM 705 O O . ALA A 1 91 ? -9.418 9.428 9.791 1.00 96.62 91 ALA A O 1
ATOM 706 N N . VAL A 1 92 ? -10.706 7.598 9.871 1.00 96.06 92 VAL A N 1
ATOM 707 C CA . VAL A 1 92 ? -10.401 7.217 11.259 1.00 96.06 92 VAL A CA 1
ATOM 708 C C . VAL A 1 92 ? -9.698 5.870 11.369 1.00 96.06 92 VAL A C 1
ATOM 710 O O . VAL A 1 92 ? -9.419 5.428 12.484 1.00 96.06 92 VAL A O 1
ATOM 713 N N . TRP A 1 93 ? -9.399 5.214 10.250 1.00 96.19 93 TRP A N 1
ATOM 714 C CA . TRP A 1 93 ? -8.775 3.897 10.224 1.00 96.19 93 TRP A CA 1
ATOM 715 C C . TRP A 1 93 ? -7.305 4.002 9.843 1.00 96.19 93 TRP A C 1
ATOM 717 O O . TRP A 1 93 ? -6.951 4.656 8.872 1.00 96.19 93 TRP A O 1
ATOM 727 N N . TRP A 1 94 ? -6.440 3.352 10.614 1.00 94.38 94 TRP A N 1
ATOM 728 C CA . TRP A 1 94 ? -5.025 3.211 10.298 1.00 94.38 94 TRP A CA 1
ATOM 729 C C . TRP A 1 94 ? -4.754 1.768 9.899 1.00 94.38 94 TRP A C 1
ATOM 731 O O . TRP A 1 94 ? -4.779 0.880 10.755 1.00 94.38 94 TRP A O 1
ATOM 741 N N . ARG A 1 95 ? -4.470 1.504 8.624 1.00 92.44 95 ARG A N 1
ATOM 742 C CA . ARG A 1 95 ? -4.036 0.168 8.208 1.00 92.44 95 ARG A CA 1
ATOM 743 C C . ARG A 1 95 ? -2.566 -0.052 8.549 1.00 92.44 95 ARG A C 1
ATOM 745 O O . ARG A 1 95 ? -1.707 0.771 8.241 1.00 92.44 95 ARG A O 1
ATOM 752 N N . CYS A 1 96 ? -2.250 -1.185 9.166 1.00 91.00 96 CYS A N 1
ATOM 753 C CA . CYS A 1 96 ? -0.861 -1.592 9.341 1.00 91.00 96 CYS A CA 1
ATOM 754 C C . CYS A 1 96 ? -0.173 -1.738 7.972 1.00 91.00 96 CYS A C 1
ATOM 756 O O . CYS A 1 96 ? -0.694 -2.401 7.078 1.00 91.00 96 CYS A O 1
ATOM 758 N N . GLY A 1 97 ? 0.979 -1.081 7.810 1.00 84.88 97 GLY A N 1
ATOM 759 C CA . GLY A 1 97 ? 1.689 -0.972 6.530 1.00 84.88 97 GLY A CA 1
ATOM 760 C C . GLY A 1 97 ? 1.346 0.275 5.716 1.00 84.88 97 GLY A C 1
ATOM 761 O O . GLY A 1 97 ? 2.096 0.614 4.807 1.00 84.88 97 GLY A O 1
ATOM 762 N N . HIS A 1 98 ? 0.273 0.989 6.064 1.00 87.12 98 HIS A N 1
ATOM 763 C CA . HIS A 1 98 ? -0.042 2.298 5.498 1.00 87.12 98 HIS A CA 1
ATOM 764 C C . HIS A 1 98 ? 0.507 3.417 6.400 1.00 87.12 98 HIS A C 1
ATOM 766 O O . HIS A 1 98 ? 0.769 3.217 7.590 1.00 87.12 98 HIS A O 1
ATOM 772 N N . GLY A 1 99 ? 0.726 4.597 5.814 1.00 85.94 99 GLY A N 1
ATOM 773 C CA . GLY A 1 99 ? 1.374 5.738 6.474 1.00 85.94 99 GLY A CA 1
ATOM 774 C C . GLY A 1 99 ? 0.430 6.840 6.961 1.00 85.94 99 GLY A C 1
ATOM 775 O O . GLY A 1 99 ? 0.909 7.876 7.421 1.00 85.94 99 GLY A O 1
ATOM 776 N N . GLN A 1 100 ? -0.885 6.660 6.832 1.00 91.19 100 GLN A N 1
ATOM 777 C CA . GLN A 1 100 ? -1.872 7.714 7.070 1.00 91.19 100 GLN A CA 1
ATOM 778 C C . GLN A 1 100 ? -3.200 7.164 7.603 1.00 91.19 100 GLN A C 1
ATOM 780 O O . GLN A 1 100 ? -3.455 5.961 7.573 1.00 91.19 100 GLN A O 1
ATOM 785 N N . TRP A 1 101 ? -4.039 8.072 8.105 1.00 94.12 101 TRP A N 1
ATOM 786 C CA . TRP A 1 101 ? -5.421 7.773 8.474 1.00 94.12 101 TRP A CA 1
ATOM 787 C C . TRP A 1 101 ? -6.309 7.823 7.235 1.00 94.12 101 TRP A C 1
ATOM 789 O O . TRP A 1 101 ? -6.243 8.776 6.463 1.00 94.12 101 TRP A O 1
ATOM 799 N N . GLU A 1 102 ? -7.145 6.810 7.069 1.00 95.25 102 GLU A N 1
ATOM 800 C CA . GLU A 1 102 ? -7.883 6.541 5.840 1.00 95.25 102 GLU A CA 1
ATOM 801 C C . GLU A 1 102 ? -9.337 6.194 6.149 1.00 95.25 102 GLU A C 1
ATOM 803 O O . GLU A 1 102 ? -9.700 5.826 7.277 1.00 95.25 102 GLU A O 1
ATOM 808 N N . THR A 1 103 ? -10.194 6.335 5.139 1.00 95.50 103 THR A N 1
ATOM 809 C CA . THR A 1 103 ? -11.558 5.810 5.211 1.00 95.50 103 THR A CA 1
ATOM 810 C C . THR A 1 103 ? -11.514 4.280 5.188 1.00 95.50 103 THR A C 1
ATOM 812 O O . THR A 1 103 ? -10.544 3.680 4.726 1.00 95.50 103 THR A O 1
ATOM 815 N N . LEU A 1 104 ? -12.561 3.610 5.681 1.00 92.56 104 LEU A N 1
ATOM 816 C CA . LEU A 1 104 ? -12.591 2.142 5.682 1.00 92.56 104 LEU A CA 1
ATOM 817 C C . LEU A 1 104 ? -12.432 1.527 4.270 1.00 92.56 104 LEU A C 1
ATOM 819 O O . LEU A 1 104 ? -11.714 0.535 4.145 1.00 92.56 104 LEU A O 1
ATOM 823 N N . PRO A 1 105 ? -13.063 2.063 3.202 1.00 90.69 105 PRO A N 1
ATOM 824 C CA . PRO A 1 105 ? -12.830 1.582 1.842 1.00 90.69 105 PRO A CA 1
ATOM 825 C C . PRO A 1 105 ? -11.372 1.698 1.393 1.00 90.69 105 PRO A C 1
ATOM 827 O O . PRO A 1 105 ? -10.847 0.705 0.887 1.00 90.69 105 PRO A O 1
ATOM 830 N N . ASP A 1 106 ? -10.742 2.856 1.619 1.00 90.56 106 ASP A N 1
ATOM 831 C CA . ASP A 1 106 ? -9.366 3.146 1.191 1.00 90.56 106 ASP A CA 1
ATOM 832 C C . ASP A 1 106 ? -8.355 2.304 1.965 1.00 90.56 106 ASP A C 1
ATOM 834 O O . ASP A 1 106 ? -7.480 1.676 1.374 1.00 90.56 106 ASP A O 1
ATOM 838 N N . ALA A 1 107 ? -8.543 2.194 3.283 1.00 91.06 107 ALA A N 1
ATOM 839 C CA . ALA A 1 107 ? -7.704 1.368 4.137 1.00 91.06 107 ALA A CA 1
ATOM 840 C C . ALA A 1 107 ? -7.746 -0.104 3.716 1.00 91.06 107 ALA A C 1
ATOM 842 O O . ALA A 1 107 ? -6.791 -0.839 3.915 1.00 91.06 107 ALA A O 1
ATOM 843 N N . LEU A 1 108 ? -8.844 -0.566 3.123 1.00 88.50 108 LEU A N 1
ATOM 844 C CA . LEU A 1 108 ? -8.965 -1.936 2.636 1.00 88.50 108 LEU A CA 1
ATOM 845 C C . LEU A 1 108 ? -8.602 -2.103 1.151 1.00 88.50 108 LEU A C 1
ATOM 847 O O . LEU A 1 108 ? -8.657 -3.226 0.651 1.00 88.50 108 LEU A O 1
ATOM 851 N N . ALA A 1 109 ? -8.265 -1.027 0.440 1.00 83.88 109 ALA A N 1
ATOM 852 C CA . ALA A 1 109 ? -7.735 -1.108 -0.915 1.00 83.88 109 ALA A CA 1
ATOM 853 C C . ALA A 1 109 ? -6.246 -1.499 -0.878 1.00 83.88 109 ALA A C 1
ATOM 855 O O . ALA A 1 109 ? -5.516 -1.112 0.034 1.00 83.88 109 ALA A O 1
ATOM 856 N N . ASN A 1 110 ? -5.778 -2.261 -1.872 1.00 74.62 110 ASN A N 1
ATOM 857 C CA . ASN A 1 110 ? -4.365 -2.624 -2.027 1.00 74.62 110 ASN A CA 1
ATOM 858 C C . ASN A 1 110 ? -3.763 -1.881 -3.234 1.00 74.62 110 ASN A C 1
ATOM 860 O O . ASN A 1 110 ? -3.659 -2.455 -4.309 1.00 74.62 110 ASN A O 1
ATOM 864 N N . PRO A 1 111 ? -3.354 -0.606 -3.103 1.00 65.56 111 PRO A N 1
ATOM 865 C CA . PRO A 1 111 ? -2.932 0.197 -4.256 1.00 65.56 111 PRO A CA 1
ATOM 866 C C . PRO A 1 111 ? -1.613 -0.263 -4.908 1.00 65.56 111 PRO A C 1
ATOM 868 O O . PRO A 1 111 ? -1.298 0.160 -6.016 1.00 65.56 111 PRO A O 1
ATOM 871 N N . ALA A 1 112 ? -0.829 -1.107 -4.230 1.00 68.00 112 ALA A N 1
ATOM 872 C CA . ALA A 1 112 ? 0.466 -1.611 -4.695 1.00 68.00 112 ALA A CA 1
ATOM 873 C C . ALA A 1 112 ? 0.477 -3.138 -4.900 1.00 68.00 112 ALA A C 1
ATOM 875 O O . ALA A 1 112 ? 1.523 -3.779 -4.766 1.00 68.00 112 ALA A O 1
ATOM 876 N N . ASP A 1 113 ? -0.691 -3.721 -5.170 1.00 75.50 113 ASP A N 1
ATOM 877 C CA . ASP A 1 113 ? -0.823 -5.151 -5.419 1.00 75.50 113 ASP A CA 1
ATOM 878 C C . ASP A 1 113 ? -0.265 -5.583 -6.785 1.00 75.50 113 ASP A C 1
ATOM 880 O O . ASP A 1 113 ? 0.311 -4.811 -7.564 1.00 75.50 113 ASP A O 1
ATOM 884 N N . ARG A 1 114 ? -0.416 -6.879 -7.050 1.00 77.19 114 ARG A N 1
ATOM 885 C CA . ARG A 1 114 ? 0.013 -7.534 -8.280 1.00 77.19 114 ARG A CA 1
ATOM 886 C C . ARG A 1 114 ? -0.596 -6.890 -9.530 1.00 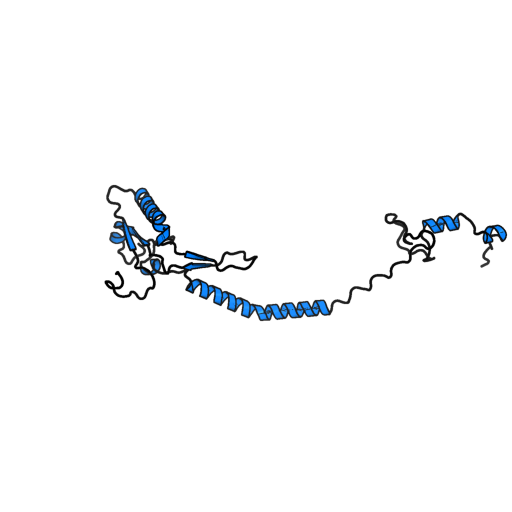77.19 114 ARG A C 1
ATOM 888 O O . ARG A 1 114 ? 0.103 -6.751 -10.531 1.00 77.19 114 ARG A O 1
ATOM 895 N N . ASP A 1 115 ? -1.856 -6.474 -9.478 1.00 77.56 115 ASP A N 1
ATOM 896 C CA . ASP A 1 115 ? -2.559 -5.922 -10.638 1.00 77.56 115 ASP A CA 1
ATOM 897 C C . ASP A 1 115 ? -2.040 -4.517 -10.961 1.00 77.56 115 ASP A C 1
ATOM 899 O O . ASP A 1 115 ? -1.752 -4.206 -12.121 1.00 77.56 115 ASP A O 1
ATOM 903 N N . ALA A 1 116 ? -1.799 -3.701 -9.930 1.00 80.81 116 ALA A N 1
ATOM 904 C CA . ALA A 1 116 ? -1.137 -2.410 -10.084 1.00 80.81 116 ALA A CA 1
ATOM 905 C C . ALA A 1 116 ? 0.270 -2.550 -10.691 1.00 80.81 116 ALA A C 1
ATOM 907 O O . ALA A 1 116 ? 0.699 -1.699 -11.475 1.00 80.81 116 ALA A O 1
ATOM 908 N N . TRP A 1 117 ? 1.004 -3.614 -10.348 1.00 83.62 117 TRP A N 1
ATOM 909 C CA . TRP A 1 117 ? 2.306 -3.898 -10.953 1.00 83.62 117 TRP A CA 1
ATOM 910 C C . TRP A 1 117 ? 2.197 -4.339 -12.414 1.00 83.62 117 TRP A C 1
ATOM 912 O O . TRP A 1 117 ? 2.913 -3.787 -13.248 1.00 83.62 117 TRP A O 1
ATOM 922 N N . TYR A 1 118 ? 1.272 -5.242 -12.756 1.00 82.81 118 TYR A N 1
ATOM 923 C CA . TYR A 1 118 ? 1.044 -5.635 -14.152 1.00 82.81 118 TYR A CA 1
ATOM 924 C C . TYR A 1 118 ? 0.649 -4.446 -15.032 1.00 82.81 118 TYR A C 1
ATOM 926 O O . TYR A 1 118 ? 1.137 -4.340 -16.154 1.00 82.81 118 TYR A O 1
ATOM 934 N N . ALA A 1 119 ? -0.167 -3.518 -14.522 1.00 85.25 119 ALA A N 1
ATOM 935 C CA . ALA A 1 119 ? -0.520 -2.300 -15.247 1.00 85.25 119 ALA A CA 1
ATOM 936 C C . ALA A 1 119 ? 0.712 -1.427 -15.558 1.00 85.25 119 ALA A C 1
ATOM 938 O O . ALA A 1 119 ? 0.859 -0.942 -16.683 1.00 85.25 119 ALA A O 1
ATOM 939 N N . ARG A 1 120 ? 1.635 -1.269 -14.594 1.00 85.94 120 ARG A N 1
ATOM 940 C CA . ARG A 1 120 ? 2.916 -0.575 -14.823 1.00 85.94 120 ARG A CA 1
ATOM 941 C C . ARG A 1 120 ? 3.806 -1.338 -15.800 1.00 85.94 120 ARG A C 1
ATOM 943 O O . ARG A 1 120 ? 4.434 -0.713 -16.651 1.00 85.94 120 ARG A O 1
ATOM 950 N N . ASP A 1 121 ? 3.867 -2.666 -15.702 1.00 84.81 121 ASP A N 1
ATOM 951 C CA . ASP A 1 121 ? 4.685 -3.476 -16.607 1.00 84.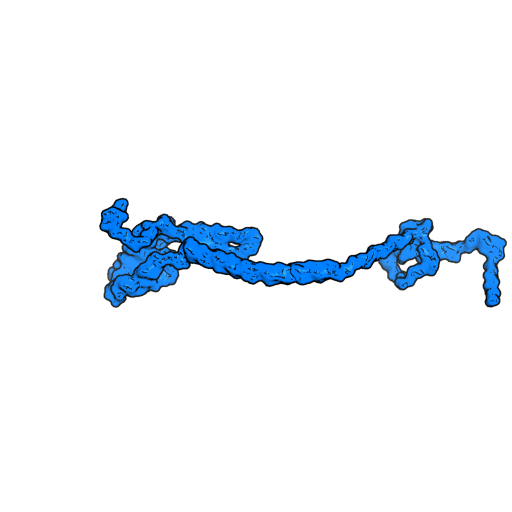81 121 ASP A CA 1
ATOM 952 C C . ASP A 1 121 ? 4.203 -3.395 -18.053 1.00 84.81 121 ASP A C 1
ATOM 954 O O . ASP A 1 121 ? 5.004 -3.165 -18.956 1.00 84.81 121 ASP A O 1
ATOM 958 N N . GLU A 1 122 ? 2.894 -3.494 -18.256 1.00 87.19 122 GLU A N 1
ATOM 959 C CA . GLU A 1 122 ? 2.242 -3.325 -19.550 1.00 87.19 122 GLU A CA 1
ATOM 960 C C . GLU A 1 122 ? 2.520 -1.935 -20.133 1.00 87.19 122 GLU A C 1
ATOM 962 O O . GLU A 1 122 ? 2.915 -1.808 -21.291 1.00 87.19 122 GLU A O 1
ATOM 967 N N . GLN A 1 123 ? 2.412 -0.880 -19.320 1.00 87.31 123 GLN A N 1
ATOM 968 C CA . GLN A 1 123 ? 2.753 0.472 -19.756 1.00 87.31 123 GLN A CA 1
ATOM 969 C C . GLN A 1 123 ? 4.225 0.583 -20.183 1.00 87.31 123 GLN A C 1
ATOM 971 O O . GLN A 1 123 ? 4.520 1.186 -21.215 1.00 87.31 123 GLN A O 1
ATOM 976 N N . ARG A 1 124 ? 5.154 -0.036 -19.442 1.00 86.38 124 ARG A N 1
ATOM 977 C CA . ARG A 1 124 ? 6.575 -0.080 -19.828 1.00 86.38 124 ARG A CA 1
ATOM 978 C C . ARG A 1 124 ? 6.805 -0.875 -21.110 1.00 86.38 124 ARG A C 1
ATOM 980 O O . ARG A 1 124 ? 7.678 -0.503 -21.888 1.00 86.38 124 ARG A O 1
ATOM 987 N N . ARG A 1 125 ? 6.068 -1.968 -21.340 1.00 85.31 125 ARG A N 1
ATOM 988 C CA . ARG A 1 125 ? 6.133 -2.729 -22.602 1.00 85.31 125 ARG A CA 1
ATOM 989 C C . ARG A 1 125 ? 5.695 -1.870 -23.776 1.00 85.31 125 ARG A C 1
ATOM 991 O O . ARG A 1 125 ? 6.469 -1.734 -24.713 1.00 85.31 125 ARG A O 1
ATOM 998 N N . ARG A 1 126 ? 4.557 -1.186 -23.658 1.00 89.50 126 ARG A N 1
ATOM 999 C CA . ARG A 1 126 ? 4.063 -0.263 -24.693 1.00 89.50 126 ARG A CA 1
ATOM 1000 C C . ARG A 1 126 ? 5.058 0.847 -25.006 1.00 89.50 126 ARG A C 1
ATOM 1002 O O . ARG A 1 126 ? 5.367 1.080 -26.164 1.00 89.50 126 ARG A O 1
ATOM 1009 N N . GLN A 1 127 ? 5.641 1.470 -23.982 1.00 88.19 127 GLN A N 1
ATOM 1010 C CA . GLN A 1 127 ? 6.681 2.484 -24.183 1.00 88.19 127 GLN A CA 1
ATOM 1011 C C . GLN A 1 127 ? 7.925 1.926 -24.890 1.00 88.19 127 GLN A C 1
ATOM 1013 O O . GLN A 1 127 ? 8.542 2.626 -25.691 1.00 88.19 127 GLN A O 1
ATOM 1018 N N . ARG A 1 128 ? 8.315 0.676 -24.602 1.00 85.56 128 ARG A N 1
ATOM 1019 C CA . ARG A 1 128 ? 9.425 0.011 -25.301 1.00 85.56 128 ARG A CA 1
ATOM 1020 C C . ARG A 1 128 ? 9.080 -0.278 -26.759 1.00 85.56 128 ARG A C 1
ATOM 1022 O O . ARG A 1 128 ? 9.909 0.017 -27.609 1.00 85.56 128 ARG A O 1
ATOM 1029 N N . GLU A 1 129 ? 7.881 -0.780 -27.035 1.00 88.81 129 GLU A N 1
ATOM 1030 C CA . GLU A 1 129 ? 7.386 -1.055 -28.392 1.00 88.81 129 GLU A CA 1
ATOM 1031 C C . GLU A 1 129 ? 7.269 0.228 -29.230 1.00 88.81 129 GLU A C 1
ATOM 1033 O O . GLU A 1 129 ? 7.664 0.244 -30.390 1.00 88.81 129 GLU A O 1
ATOM 1038 N N . GLU A 1 130 ? 6.811 1.335 -28.639 1.00 88.94 130 GLU A N 1
ATOM 1039 C CA . GLU A 1 130 ? 6.759 2.648 -29.299 1.00 88.94 130 GLU A CA 1
ATOM 1040 C C . GLU A 1 130 ? 8.156 3.242 -29.544 1.00 88.94 130 GLU A C 1
ATOM 1042 O O . GLU A 1 130 ? 8.387 3.920 -30.548 1.00 88.94 130 GLU A O 1
ATOM 1047 N N . ALA A 1 131 ? 9.112 2.986 -28.645 1.00 87.50 131 ALA A N 1
ATOM 1048 C CA . ALA A 1 131 ? 10.493 3.443 -28.789 1.00 87.50 131 ALA A CA 1
ATOM 1049 C C . ALA A 1 131 ? 11.323 2.566 -29.741 1.00 87.50 131 ALA A C 1
ATOM 1051 O O . ALA A 1 131 ? 12.332 3.029 -30.274 1.00 87.50 131 ALA A O 1
ATOM 1052 N N . GLU A 1 132 ? 10.929 1.313 -29.957 1.00 87.31 132 GLU A N 1
ATOM 1053 C CA . GLU A 1 132 ? 11.640 0.357 -30.799 1.00 87.31 132 GLU A CA 1
ATOM 1054 C C . GLU A 1 132 ? 11.812 0.814 -32.256 1.00 87.31 132 GLU A C 1
ATOM 1056 O O . GLU A 1 132 ? 12.954 0.801 -32.713 1.00 87.31 132 GLU A O 1
ATOM 1061 N N . PRO A 1 133 ? 10.786 1.294 -32.989 1.00 86.94 133 PRO A N 1
ATOM 1062 C CA . PRO A 1 133 ? 10.977 1.759 -34.361 1.00 86.94 133 PRO A CA 1
ATOM 1063 C C . PRO A 1 133 ? 11.927 2.956 -34.433 1.00 86.94 133 PRO A C 1
ATOM 1065 O O . PRO A 1 133 ? 12.743 3.035 -35.348 1.00 86.94 133 PRO A O 1
ATOM 1068 N N . ARG A 1 134 ? 11.879 3.861 -33.446 1.00 84.94 134 ARG A N 1
ATOM 1069 C CA . ARG A 1 134 ? 12.813 4.990 -33.366 1.00 84.94 134 ARG A CA 1
ATOM 1070 C C . ARG A 1 134 ? 14.244 4.507 -33.145 1.00 84.94 134 ARG A C 1
ATOM 1072 O O . ARG A 1 134 ? 15.142 4.949 -33.853 1.00 84.94 134 ARG A O 1
ATOM 1079 N N . ARG A 1 135 ? 14.450 3.561 -32.224 1.00 85.50 135 ARG A N 1
ATOM 1080 C CA . ARG A 1 135 ? 15.766 2.944 -32.022 1.00 85.50 135 ARG A CA 1
ATOM 1081 C C . ARG A 1 135 ? 16.227 2.242 -33.292 1.00 85.50 135 ARG A C 1
ATOM 1083 O O . ARG A 1 135 ? 17.342 2.475 -33.722 1.00 85.50 135 ARG A O 1
ATOM 1090 N N . GLN A 1 136 ? 15.390 1.427 -33.928 1.00 86.44 136 GLN A N 1
ATOM 1091 C CA . GLN A 1 136 ? 15.758 0.727 -35.160 1.00 86.44 136 GLN A CA 1
ATOM 1092 C C . GLN A 1 136 ? 16.181 1.697 -36.273 1.00 86.44 136 GLN A C 1
ATOM 1094 O O . GLN A 1 136 ? 17.139 1.405 -36.982 1.00 86.44 136 GLN A O 1
ATOM 1099 N N . GLN A 1 137 ? 15.527 2.858 -36.395 1.00 87.12 137 GLN A N 1
ATOM 1100 C CA . GLN A 1 137 ? 15.942 3.916 -37.323 1.00 87.12 137 GLN A CA 1
ATOM 1101 C C . GLN A 1 137 ? 17.303 4.513 -36.947 1.00 87.12 137 GLN A C 1
ATOM 1103 O O . GLN A 1 137 ? 18.169 4.619 -37.809 1.00 87.12 137 GLN A O 1
ATOM 1108 N N . GLU A 1 138 ? 17.519 4.858 -35.676 1.00 87.75 138 GLU A N 1
ATOM 1109 C CA . GLU A 1 138 ? 18.807 5.372 -35.182 1.00 87.75 138 GLU A CA 1
ATOM 1110 C C . GLU A 1 138 ? 19.942 4.359 -35.433 1.00 87.75 138 GLU A C 1
ATOM 1112 O O . GLU A 1 138 ? 20.970 4.713 -36.004 1.00 87.75 138 GLU A O 1
ATOM 1117 N N . TRP A 1 139 ? 19.713 3.078 -35.124 1.00 86.31 139 TRP A N 1
ATOM 1118 C CA . TRP A 1 139 ? 20.646 1.977 -35.389 1.00 86.31 139 TRP A CA 1
ATOM 1119 C C . TRP A 1 139 ? 20.894 1.743 -36.885 1.00 86.31 139 TRP A C 1
ATOM 1121 O O . TRP A 1 139 ? 21.993 1.343 -37.267 1.00 86.31 139 TRP A O 1
ATOM 1131 N N . ALA A 1 140 ? 19.887 1.942 -37.740 1.00 89.31 140 ALA A N 1
ATOM 1132 C CA . ALA A 1 140 ? 20.049 1.835 -39.187 1.00 89.31 140 ALA A CA 1
ATOM 1133 C C . ALA A 1 140 ? 20.928 2.969 -39.727 1.00 89.31 140 ALA A C 1
ATOM 1135 O O . ALA A 1 140 ? 21.870 2.694 -40.465 1.00 89.31 140 ALA A O 1
ATOM 1136 N N . VAL A 1 141 ? 20.683 4.211 -39.295 1.00 90.19 141 VAL A N 1
ATOM 1137 C CA . VAL A 1 141 ? 21.499 5.380 -39.662 1.00 90.19 141 VAL A CA 1
ATOM 1138 C C . VAL A 1 141 ? 22.937 5.219 -39.174 1.00 90.19 141 VAL A C 1
ATOM 1140 O O . VAL A 1 141 ? 23.876 5.451 -39.930 1.00 90.19 141 VAL A O 1
ATOM 1143 N N . GLU A 1 142 ? 23.128 4.777 -37.930 1.00 87.06 142 GLU A N 1
ATOM 1144 C CA . GLU A 1 142 ? 24.459 4.514 -37.384 1.00 87.06 142 GLU A CA 1
ATOM 1145 C C . GLU A 1 142 ? 25.183 3.429 -38.192 1.00 87.06 142 GLU A C 1
ATOM 1147 O O . GLU A 1 142 ? 26.338 3.598 -38.575 1.00 87.06 142 GLU A O 1
ATOM 1152 N N . ARG A 1 143 ? 24.498 2.334 -38.538 1.00 86.19 143 ARG A N 1
ATOM 1153 C CA . ARG A 1 143 ? 25.075 1.271 -39.373 1.00 86.19 143 ARG A CA 1
ATOM 1154 C C . ARG A 1 143 ? 25.452 1.766 -40.770 1.00 86.19 143 ARG A C 1
ATOM 1156 O O . ARG A 1 143 ? 26.489 1.362 -41.294 1.00 86.19 143 ARG A O 1
ATOM 1163 N N . GLU A 1 144 ? 24.630 2.617 -41.378 1.00 85.38 144 GLU A N 1
ATOM 1164 C CA . GLU A 1 144 ? 24.929 3.239 -42.672 1.00 85.38 144 GLU A CA 1
ATOM 1165 C C . GLU A 1 144 ? 26.150 4.163 -42.593 1.00 85.38 144 GLU A C 1
ATOM 1167 O O . GLU A 1 144 ? 26.949 4.168 -43.529 1.00 85.38 144 GLU A O 1
ATOM 1172 N N . LEU A 1 145 ? 26.332 4.885 -41.481 1.00 87.56 145 LEU A N 1
ATOM 1173 C CA . LEU A 1 145 ? 27.518 5.705 -41.226 1.00 87.56 145 LEU A CA 1
ATOM 1174 C C . LEU A 1 145 ? 28.784 4.843 -41.141 1.00 87.56 145 LEU A C 1
ATOM 1176 O O . LEU A 1 145 ? 29.734 5.102 -41.872 1.00 87.56 145 LEU A O 1
ATOM 1180 N N . TRP A 1 146 ? 28.768 3.779 -40.331 1.00 79.56 146 TRP A N 1
ATOM 1181 C CA . TRP A 1 146 ? 29.898 2.844 -40.207 1.00 79.56 146 TRP A CA 1
ATOM 1182 C C . TRP A 1 146 ? 30.230 2.124 -41.521 1.00 79.56 146 TRP A C 1
ATOM 1184 O O . TRP A 1 146 ? 31.382 1.796 -41.771 1.00 79.56 146 TRP A O 1
ATOM 1194 N N . THR A 1 147 ? 29.236 1.878 -42.379 1.00 82.75 147 THR A N 1
ATOM 1195 C CA . THR A 1 147 ? 29.459 1.245 -43.694 1.00 82.75 147 THR A CA 1
ATOM 1196 C C . THR A 1 147 ? 30.066 2.224 -44.709 1.00 82.75 147 THR A C 1
ATOM 1198 O O . THR A 1 147 ? 30.702 1.797 -45.669 1.00 82.75 147 THR A O 1
ATOM 1201 N N . GLN A 1 148 ? 29.852 3.531 -44.527 1.00 77.38 148 GLN A N 1
ATOM 1202 C CA . GLN A 1 148 ? 30.409 4.587 -45.378 1.00 77.38 148 GLN A CA 1
ATOM 1203 C C . GLN A 1 148 ? 31.772 5.092 -44.905 1.00 77.38 148 GLN A C 1
ATOM 1205 O O . GLN A 1 148 ? 32.418 5.837 -45.646 1.00 77.38 148 GLN A O 1
ATOM 1210 N N . GLU A 1 149 ? 32.211 4.723 -43.698 1.00 73.75 149 GLU A N 1
ATOM 1211 C CA . GLU A 1 149 ? 33.564 5.040 -43.272 1.00 73.75 149 GLU A CA 1
ATOM 1212 C C . GLU A 1 149 ? 34.559 4.377 -44.233 1.00 73.75 149 GLU A C 1
ATOM 1214 O O . GLU A 1 149 ? 34.479 3.170 -44.479 1.00 73.75 149 GLU A O 1
ATOM 1219 N N . PRO A 1 150 ? 35.462 5.164 -44.843 1.00 75.75 150 PRO A N 1
ATOM 1220 C CA . PRO A 1 150 ? 36.469 4.609 -45.726 1.00 75.75 150 PRO A CA 1
ATOM 1221 C C . PRO A 1 150 ? 37.343 3.647 -44.927 1.00 75.75 150 PRO A C 1
ATOM 1223 O O . PRO A 1 150 ? 37.714 3.951 -43.790 1.00 75.75 150 PRO A O 1
ATOM 1226 N N . ASP A 1 151 ? 37.688 2.515 -45.544 1.00 75.00 151 ASP A N 1
ATOM 1227 C CA . ASP A 1 151 ? 38.634 1.573 -44.956 1.00 75.00 151 ASP A CA 1
ATOM 1228 C C . ASP A 1 151 ? 39.871 2.336 -44.460 1.00 75.00 151 ASP A C 1
ATOM 1230 O O . ASP A 1 151 ? 40.354 3.245 -45.158 1.00 75.00 151 ASP A O 1
ATOM 1234 N N . PRO A 1 152 ? 40.386 2.002 -43.261 1.00 75.81 152 PRO A N 1
ATOM 1235 C CA . PRO A 1 152 ? 41.597 2.626 -42.762 1.00 75.81 152 PRO A CA 1
ATOM 1236 C C . PRO A 1 152 ? 42.674 2.504 -43.836 1.00 75.81 152 PRO A C 1
ATOM 1238 O O . PRO A 1 152 ? 42.840 1.443 -44.445 1.00 75.81 152 PRO A O 1
ATOM 1241 N N . ALA A 1 153 ? 43.368 3.618 -44.098 1.00 78.19 153 ALA A N 1
ATOM 1242 C CA . ALA A 1 153 ? 44.432 3.650 -45.090 1.00 78.19 153 ALA A CA 1
ATOM 1243 C C . ALA A 1 153 ? 45.362 2.449 -44.859 1.00 78.19 153 ALA A C 1
ATOM 1245 O O . ALA A 1 153 ? 45.666 2.158 -43.695 1.00 78.19 153 ALA A O 1
ATOM 1246 N N . PRO A 1 154 ? 45.779 1.741 -45.928 1.00 78.25 154 PRO A N 1
ATOM 1247 C CA . PRO A 1 154 ? 46.621 0.563 -45.783 1.00 78.25 154 PRO A CA 1
ATOM 1248 C C . PRO A 1 154 ? 47.805 0.914 -44.887 1.00 78.25 154 PRO A C 1
ATOM 1250 O O . PRO A 1 154 ? 48.424 1.968 -45.077 1.00 78.25 154 PRO A O 1
ATOM 1253 N N . GLU A 1 155 ? 48.075 0.064 -43.890 1.00 75.38 155 GLU A N 1
ATOM 1254 C CA . GLU A 1 155 ? 49.228 0.253 -43.014 1.00 75.38 155 GLU A CA 1
ATOM 1255 C C . GLU A 1 155 ? 50.462 0.500 -43.891 1.00 75.38 155 GLU A C 1
ATOM 1257 O O . GLU A 1 155 ? 50.665 -0.230 -44.871 1.00 75.38 155 GLU A O 1
ATOM 1262 N N . PRO A 1 156 ? 51.247 1.557 -43.608 1.00 72.50 156 PRO A N 1
ATOM 1263 C CA . PRO A 1 156 ? 52.397 1.888 -44.432 1.00 72.50 156 PRO A CA 1
ATOM 1264 C C . PRO A 1 156 ? 53.305 0.664 -44.522 1.00 72.50 156 PRO A C 1
ATOM 1266 O O . PRO A 1 156 ? 53.598 0.038 -43.500 1.00 72.50 156 PRO A O 1
ATOM 1269 N N . GLU A 1 157 ? 53.727 0.318 -45.744 1.00 71.75 157 GLU A N 1
ATOM 1270 C CA . GLU A 1 157 ? 54.600 -0.832 -45.969 1.00 71.75 157 GLU A CA 1
ATOM 1271 C C . GLU A 1 157 ? 55.790 -0.778 -44.998 1.00 71.75 157 GLU A C 1
ATOM 1273 O O . GLU A 1 157 ? 56.377 0.297 -44.808 1.00 71.75 157 GLU A O 1
ATOM 1278 N N . PRO A 1 158 ? 56.146 -1.906 -44.352 1.00 67.12 158 PRO A N 1
ATOM 1279 C CA . PRO A 1 158 ? 57.209 -1.918 -43.363 1.00 67.12 158 PRO A CA 1
ATOM 1280 C C . PRO A 1 158 ? 58.495 -1.422 -44.018 1.00 67.12 158 PRO A C 1
ATOM 1282 O O . PRO A 1 158 ? 59.013 -2.039 -44.951 1.00 67.12 158 PRO A O 1
ATOM 1285 N N . VAL A 1 159 ? 59.003 -0.288 -43.527 1.00 69.62 159 VAL A N 1
ATOM 1286 C CA . VAL A 1 159 ? 60.251 0.295 -44.022 1.00 69.62 159 VAL A CA 1
ATOM 1287 C C . VAL A 1 159 ? 61.344 -0.768 -43.881 1.00 69.62 159 VAL A C 1
ATOM 1289 O O . VAL A 1 159 ? 61.535 -1.285 -42.773 1.00 69.62 159 VAL A O 1
ATOM 1292 N N . PRO A 1 160 ? 62.052 -1.130 -44.968 1.00 70.12 160 PRO A N 1
ATOM 1293 C CA . PRO A 1 160 ? 63.063 -2.172 -44.903 1.00 70.12 160 PRO A CA 1
ATOM 1294 C C . PRO A 1 160 ? 64.142 -1.792 -43.878 1.00 70.12 160 PRO A C 1
ATOM 1296 O O . PRO A 1 160 ? 64.491 -0.615 -43.759 1.00 70.12 160 PRO A O 1
ATOM 1299 N N . PRO A 1 161 ? 64.675 -2.755 -43.108 1.00 77.56 161 PRO A N 1
ATOM 1300 C CA . PRO A 1 161 ? 65.752 -2.477 -42.171 1.00 77.56 161 PRO A CA 1
ATOM 1301 C C . PRO A 1 161 ? 67.036 -2.103 -42.922 1.00 77.56 161 PRO A C 1
ATOM 1303 O O . PRO A 1 161 ? 67.239 -2.468 -44.079 1.00 77.56 161 PRO A O 1
ATOM 1306 N N . CYS A 1 162 ? 67.935 -1.394 -42.244 1.00 78.50 162 CYS A N 1
ATOM 1307 C CA . CYS A 1 162 ? 69.250 -1.045 -42.772 1.00 78.50 162 CYS A CA 1
ATOM 1308 C C . CYS A 1 162 ? 70.021 -2.309 -43.186 1.00 78.50 162 CYS A C 1
ATOM 1310 O O . CYS A 1 162 ? 70.262 -3.180 -42.348 1.00 78.50 162 CYS A O 1
ATOM 1312 N N . GLU A 1 163 ? 70.498 -2.369 -44.435 1.00 78.81 163 GLU A N 1
ATOM 1313 C CA . GLU A 1 163 ? 71.209 -3.540 -44.987 1.00 78.81 163 GLU A CA 1
ATOM 1314 C C . GLU A 1 163 ? 72.492 -3.905 -44.209 1.00 78.81 163 GLU A C 1
ATOM 1316 O O . GLU A 1 163 ? 72.963 -5.038 -44.279 1.00 78.81 163 GLU A O 1
ATOM 1321 N N . ARG A 1 164 ? 73.067 -2.961 -43.448 1.00 75.38 164 ARG A N 1
ATOM 1322 C CA . ARG A 1 164 ? 74.336 -3.154 -42.726 1.00 75.38 164 ARG A CA 1
ATOM 1323 C C . ARG A 1 164 ? 74.175 -3.571 -41.265 1.00 75.38 164 ARG A C 1
ATOM 1325 O O . ARG A 1 164 ? 74.973 -4.366 -40.780 1.00 75.38 164 ARG A O 1
ATOM 1332 N N . CYS A 1 165 ? 73.207 -3.005 -40.546 1.00 76.12 165 CYS A N 1
ATOM 1333 C CA . CYS A 1 165 ? 73.054 -3.235 -39.103 1.00 76.12 165 CYS A CA 1
ATOM 1334 C C . CYS A 1 165 ? 71.712 -3.857 -38.704 1.00 76.12 165 CYS A C 1
ATOM 1336 O O . CYS A 1 165 ? 71.526 -4.166 -37.532 1.00 76.12 165 CYS A O 1
ATOM 1338 N N . GLY A 1 166 ? 70.775 -4.023 -39.641 1.00 70.38 166 GLY A N 1
ATOM 1339 C CA . GLY A 1 166 ? 69.452 -4.592 -39.377 1.00 70.38 166 GLY A CA 1
ATOM 1340 C C . G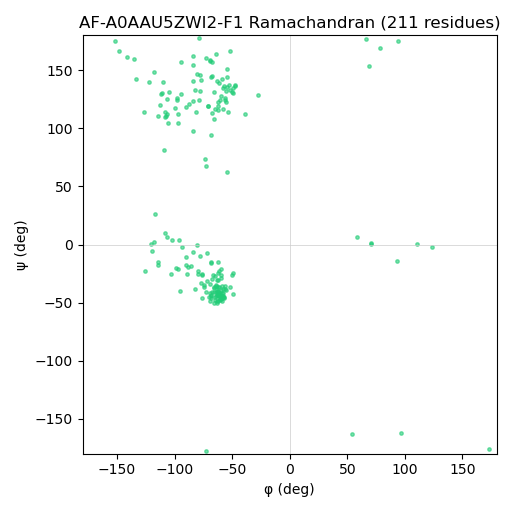LY A 1 166 ? 68.510 -3.698 -38.559 1.00 70.38 166 GLY A C 1
ATOM 1341 O O . GLY A 1 166 ? 67.381 -4.098 -38.299 1.00 70.38 166 GLY A O 1
ATOM 1342 N N . LEU A 1 167 ? 68.943 -2.499 -38.156 1.00 74.12 167 LEU A N 1
ATOM 1343 C CA . LEU A 1 167 ? 68.125 -1.528 -37.418 1.00 74.12 167 LEU A CA 1
ATOM 1344 C C . LEU A 1 167 ? 67.253 -0.680 -38.364 1.00 74.12 167 LEU A C 1
ATOM 1346 O O . LEU A 1 167 ? 67.571 -0.594 -39.555 1.00 74.12 167 LEU A O 1
ATOM 1350 N N . PRO A 1 168 ? 66.194 -0.013 -37.859 1.00 69.88 168 PRO A N 1
ATOM 1351 C CA . PRO A 1 168 ? 65.376 0.893 -38.662 1.00 69.88 168 PRO A CA 1
ATOM 1352 C C . PRO A 1 168 ? 66.231 1.940 -39.383 1.00 69.88 168 PRO A C 1
ATOM 1354 O O . PRO A 1 168 ? 67.151 2.525 -38.804 1.00 69.88 168 PRO A O 1
ATOM 1357 N N . ILE A 1 169 ? 65.925 2.197 -40.658 1.00 69.31 169 ILE A N 1
ATOM 1358 C CA . ILE A 1 169 ? 66.643 3.192 -41.474 1.00 69.31 169 ILE A CA 1
ATOM 1359 C C . ILE A 1 169 ? 66.507 4.606 -40.883 1.00 69.31 169 ILE A C 1
ATOM 1361 O O . ILE A 1 169 ? 67.391 5.434 -41.081 1.00 69.31 169 ILE A O 1
ATOM 1365 N N . THR A 1 170 ? 65.470 4.856 -40.083 1.00 64.69 170 THR A N 1
ATOM 1366 C CA . THR A 1 170 ? 65.253 6.097 -39.326 1.00 64.69 170 THR A CA 1
ATOM 1367 C C . THR A 1 170 ? 66.207 6.286 -38.138 1.00 64.69 170 THR A C 1
ATOM 1369 O O . THR A 1 170 ? 66.223 7.363 -37.559 1.00 64.69 170 THR A O 1
ATOM 1372 N N . GLY A 1 171 ? 67.033 5.290 -37.791 1.00 57.34 171 GLY A N 1
ATOM 1373 C CA . GLY A 1 171 ? 67.916 5.329 -36.619 1.00 57.34 171 GLY A CA 1
ATOM 1374 C C . GLY A 1 171 ? 67.299 4.680 -35.369 1.00 57.34 171 GLY A C 1
ATOM 1375 O O . GLY A 1 171 ? 66.162 4.202 -35.416 1.00 57.34 171 GLY A O 1
ATOM 1376 N N . PRO A 1 172 ? 68.061 4.578 -34.262 1.00 54.97 172 PRO A N 1
ATOM 1377 C CA . PRO A 1 172 ? 67.554 4.040 -33.003 1.00 54.97 172 PRO A CA 1
ATOM 1378 C C . PRO A 1 172 ? 66.423 4.929 -32.449 1.00 54.97 172 PRO A C 1
ATOM 1380 O O . PRO A 1 172 ? 66.508 6.154 -32.545 1.00 54.97 172 PRO A O 1
ATOM 1383 N N . PRO A 1 173 ? 65.357 4.342 -31.878 1.00 48.22 173 PRO A N 1
ATOM 1384 C CA . PRO A 1 173 ? 64.224 5.112 -31.372 1.00 48.22 173 PRO A CA 1
ATOM 1385 C C . PRO A 1 173 ? 64.672 6.045 -30.236 1.00 48.22 173 PRO A C 1
ATOM 1387 O O . PRO A 1 173 ? 65.165 5.572 -29.213 1.00 48.22 173 PRO A O 1
ATOM 1390 N N . GLY A 1 174 ? 64.500 7.360 -30.422 1.00 55.56 174 GLY A N 1
ATOM 1391 C CA . GLY A 1 174 ? 64.832 8.391 -29.427 1.00 55.56 174 GLY A CA 1
ATOM 1392 C C . GLY A 1 174 ? 65.812 9.481 -29.882 1.00 55.56 174 GLY A C 1
ATOM 1393 O O . GLY A 1 174 ? 66.074 10.392 -29.103 1.00 55.56 174 GLY A O 1
ATOM 1394 N N . GLU A 1 175 ? 66.340 9.422 -31.109 1.00 48.56 175 GLU A N 1
ATOM 1395 C CA . GLU A 1 175 ? 67.094 10.533 -31.707 1.00 48.56 175 GLU A CA 1
ATOM 1396 C C . GLU A 1 175 ? 66.257 11.217 -32.796 1.00 48.56 175 GLU A C 1
ATOM 1398 O O . GLU A 1 175 ? 65.986 10.640 -33.850 1.00 48.56 175 GLU A O 1
ATOM 1403 N N . ASP A 1 176 ? 65.851 12.459 -32.531 1.00 48.66 176 ASP A N 1
ATOM 1404 C CA . ASP A 1 176 ? 65.082 13.305 -33.446 1.00 48.66 176 ASP A CA 1
ATOM 1405 C C . ASP A 1 176 ? 65.977 13.815 -34.590 1.00 48.66 176 ASP A C 1
ATOM 1407 O O . ASP A 1 176 ? 66.382 14.977 -34.632 1.00 48.66 176 ASP A O 1
ATOM 1411 N N . ALA A 1 177 ? 66.327 12.942 -35.534 1.00 50.19 177 ALA A N 1
ATOM 1412 C CA . ALA A 1 177 ? 66.840 13.383 -36.823 1.00 50.19 177 ALA A CA 1
ATOM 1413 C C . ALA A 1 177 ? 65.642 13.758 -37.708 1.00 50.19 177 ALA A C 1
ATOM 1415 O O . ALA A 1 177 ? 64.821 12.905 -38.038 1.00 50.19 177 ALA A O 1
ATOM 1416 N N . GLU A 1 178 ? 65.542 15.051 -38.031 1.00 49.06 178 GLU A N 1
ATOM 1417 C CA . GLU A 1 178 ? 64.540 15.692 -38.890 1.00 49.06 178 GLU A CA 1
ATOM 1418 C C . GLU A 1 178 ? 63.943 14.755 -39.954 1.00 49.06 178 GLU A C 1
ATOM 1420 O O . GLU A 1 178 ? 64.669 14.114 -40.712 1.00 49.06 178 GLU A O 1
ATOM 1425 N N . PHE A 1 179 ? 62.606 14.725 -39.996 1.00 49.97 179 PHE A N 1
ATOM 1426 C CA . PHE A 1 179 ? 61.701 13.950 -40.856 1.00 49.97 179 PHE A CA 1
ATOM 1427 C C . PHE A 1 179 ? 61.948 14.109 -42.376 1.00 49.97 179 PHE A C 1
ATOM 1429 O O . PHE A 1 179 ? 61.078 14.535 -43.134 1.00 49.97 179 PHE A O 1
ATOM 1436 N N . ALA A 1 180 ? 63.121 13.721 -42.858 1.00 51.91 180 ALA A N 1
ATOM 1437 C CA . ALA A 1 180 ? 63.392 13.493 -44.264 1.00 51.91 180 ALA A CA 1
ATOM 1438 C C . ALA A 1 180 ? 63.973 12.079 -44.403 1.00 51.91 180 ALA A C 1
ATOM 1440 O O . ALA A 1 180 ? 65.066 11.819 -43.888 1.00 51.91 180 ALA A O 1
ATOM 1441 N N . PRO A 1 181 ? 63.268 11.136 -45.062 1.00 53.53 181 PRO A N 1
ATOM 1442 C CA . PRO A 1 181 ? 63.837 9.825 -45.336 1.00 53.53 181 PRO A CA 1
ATOM 1443 C C . PRO A 1 181 ? 65.176 9.997 -46.076 1.00 53.53 181 PRO A C 1
ATOM 1445 O O . PRO A 1 181 ? 65.266 10.831 -46.983 1.00 53.53 181 PRO A O 1
ATOM 1448 N N . PRO A 1 182 ? 66.236 9.260 -45.695 1.00 57.09 182 PRO A N 1
ATOM 1449 C CA . PRO A 1 182 ? 67.548 9.418 -46.315 1.00 57.09 182 PRO A CA 1
ATOM 1450 C C . PRO A 1 182 ? 67.470 9.175 -47.832 1.00 57.09 182 PRO A C 1
ATOM 1452 O O . PRO A 1 182 ? 66.886 8.174 -48.240 1.00 57.09 182 PRO A O 1
ATOM 1455 N N . GLU A 1 183 ? 68.100 10.029 -48.657 1.00 56.97 183 GLU A N 1
ATOM 1456 C CA . GLU A 1 183 ? 68.074 9.957 -50.141 1.00 56.97 183 GLU A CA 1
ATOM 1457 C C . GLU A 1 183 ? 68.408 8.563 -50.719 1.00 56.97 183 GLU A C 1
ATOM 1459 O O . GLU A 1 183 ? 67.966 8.222 -51.813 1.00 56.97 183 GLU A O 1
ATOM 1464 N N . ASP A 1 184 ? 69.168 7.745 -49.983 1.00 62.00 184 ASP A N 1
ATOM 1465 C CA . ASP A 1 184 ? 69.616 6.416 -50.411 1.00 62.00 184 ASP A CA 1
ATOM 1466 C C . ASP A 1 184 ? 68.608 5.287 -50.116 1.00 62.00 184 ASP A C 1
ATOM 1468 O O . ASP A 1 184 ? 68.751 4.194 -50.663 1.00 62.00 184 ASP A O 1
ATOM 1472 N N . GLY A 1 185 ? 67.642 5.495 -49.211 1.00 64.69 185 GLY A N 1
ATOM 1473 C CA . GLY A 1 185 ? 66.593 4.526 -48.848 1.00 64.69 185 GLY A CA 1
ATOM 1474 C C . GLY A 1 185 ? 67.050 3.158 -48.303 1.00 64.69 185 GLY A C 1
ATOM 1475 O O . GLY A 1 185 ? 66.212 2.279 -48.136 1.00 64.69 185 GLY A O 1
ATOM 1476 N N . ARG A 1 186 ? 68.355 2.945 -48.052 1.00 71.62 186 ARG A N 1
ATOM 1477 C CA . ARG A 1 186 ? 68.951 1.618 -47.743 1.00 71.62 186 ARG A CA 1
ATOM 1478 C C . ARG A 1 186 ? 69.756 1.529 -46.442 1.00 71.62 186 ARG A C 1
ATOM 1480 O O . ARG A 1 186 ? 69.955 0.436 -45.917 1.00 71.62 186 ARG A O 1
ATOM 1487 N N . HIS A 1 187 ? 70.256 2.652 -45.922 1.00 72.06 187 HIS A N 1
ATOM 1488 C CA . HIS A 1 187 ? 71.182 2.677 -44.781 1.00 72.06 187 HIS A CA 1
ATOM 1489 C C . HIS A 1 187 ? 70.776 3.719 -43.737 1.00 72.06 187 HIS A C 1
ATOM 1491 O O . HIS A 1 187 ? 70.372 4.824 -44.094 1.00 72.06 187 HIS A O 1
ATOM 1497 N N . CYS A 1 188 ? 70.947 3.395 -42.450 1.00 75.31 188 CYS A N 1
ATOM 1498 C CA . CYS A 1 188 ? 70.691 4.334 -41.357 1.00 75.31 188 CYS A CA 1
ATOM 1499 C C . CYS A 1 188 ? 71.773 5.440 -41.261 1.00 75.31 188 CYS A C 1
ATOM 1501 O O . CYS A 1 188 ? 72.898 5.250 -41.751 1.00 75.31 188 CYS A O 1
ATOM 1503 N N . PRO A 1 189 ? 71.488 6.581 -40.596 1.00 72.25 189 PRO A N 1
ATOM 1504 C CA . PRO A 1 189 ? 72.403 7.724 -40.505 1.00 72.25 189 PRO A CA 1
ATOM 1505 C C . PRO A 1 189 ? 73.788 7.375 -39.942 1.00 72.25 189 PRO A C 1
ATOM 1507 O O . PRO A 1 189 ? 74.804 7.844 -40.461 1.00 72.25 189 PRO A O 1
ATOM 1510 N N . ALA A 1 190 ? 73.841 6.500 -38.933 1.00 73.50 190 ALA A N 1
ATOM 1511 C CA . ALA A 1 190 ? 75.088 6.039 -38.324 1.00 73.50 190 ALA A CA 1
ATOM 1512 C C . ALA A 1 190 ? 75.939 5.217 -39.309 1.00 73.50 190 ALA A C 1
ATOM 1514 O O . ALA A 1 190 ? 77.102 5.537 -39.552 1.00 73.50 190 ALA A O 1
ATOM 1515 N N . CYS A 1 191 ? 75.336 4.221 -39.972 1.00 72.38 191 CYS A N 1
ATOM 1516 C CA . CYS A 1 191 ? 76.028 3.391 -40.964 1.00 72.38 191 CYS A CA 1
ATOM 1517 C C . CYS A 1 191 ? 76.510 4.199 -42.177 1.00 72.38 191 CYS A C 1
ATOM 1519 O O . CYS A 1 191 ? 77.534 3.860 -42.773 1.0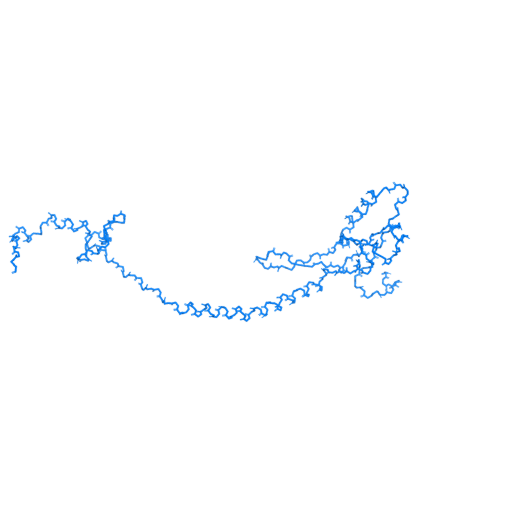0 72.38 191 CYS A O 1
ATOM 1521 N N . ARG A 1 192 ? 75.801 5.275 -42.544 1.00 70.94 192 ARG A N 1
ATOM 1522 C CA . ARG A 1 192 ? 76.217 6.182 -43.621 1.00 70.94 192 ARG A CA 1
ATOM 1523 C C . ARG A 1 192 ? 77.450 6.998 -43.239 1.00 70.94 192 ARG A C 1
ATOM 1525 O O . ARG A 1 192 ? 78.332 7.182 -44.075 1.00 70.94 192 ARG A O 1
ATOM 1532 N N . THR A 1 193 ? 77.518 7.490 -42.004 1.00 68.69 193 THR A N 1
ATOM 1533 C CA . THR A 1 193 ? 78.680 8.244 -41.508 1.00 68.69 193 THR A CA 1
ATOM 1534 C C . THR A 1 193 ? 79.937 7.374 -41.519 1.00 68.69 193 THR A C 1
ATOM 1536 O O . THR A 1 193 ? 80.968 7.818 -42.021 1.00 68.69 193 THR A O 1
ATOM 1539 N N . ASP A 1 194 ? 79.817 6.104 -41.126 1.00 67.81 194 ASP A N 1
ATOM 1540 C CA . ASP A 1 194 ? 80.911 5.127 -41.214 1.00 67.81 194 ASP A CA 1
ATOM 1541 C C . ASP A 1 194 ? 81.347 4.838 -42.658 1.00 67.81 194 ASP A C 1
ATOM 1543 O O . ASP A 1 194 ? 82.541 4.739 -42.938 1.00 67.81 194 ASP A O 1
ATOM 1547 N N . LEU A 1 195 ? 80.399 4.717 -43.599 1.00 64.75 195 LEU A N 1
ATOM 1548 C CA . LEU A 1 195 ? 80.715 4.545 -45.026 1.00 64.75 195 LEU A CA 1
ATOM 1549 C C . LEU A 1 195 ? 81.372 5.791 -45.639 1.00 64.75 195 LEU A C 1
ATOM 1551 O O . LEU A 1 195 ? 82.155 5.664 -46.574 1.00 64.75 195 LEU A O 1
ATOM 1555 N N . ARG A 1 196 ? 81.071 6.994 -45.132 1.00 63.44 196 ARG A N 1
ATOM 1556 C CA . ARG A 1 196 ? 81.725 8.240 -45.567 1.00 63.44 196 ARG A CA 1
ATOM 1557 C C . ARG A 1 196 ? 83.102 8.441 -44.930 1.00 63.44 196 ARG A C 1
ATOM 1559 O O . ARG A 1 196 ? 83.923 9.143 -45.518 1.00 63.44 196 ARG A O 1
ATOM 1566 N N . GLN A 1 197 ? 83.350 7.862 -43.753 1.00 59.25 197 GLN A N 1
ATOM 1567 C CA . GLN A 1 197 ? 84.628 7.978 -43.042 1.00 59.25 197 GLN A CA 1
ATOM 1568 C C . GLN A 1 197 ? 85.736 7.104 -43.633 1.00 59.25 197 GLN A C 1
ATOM 1570 O O . GLN A 1 197 ? 86.904 7.480 -43.537 1.00 59.25 197 GLN A O 1
ATOM 1575 N N . TYR A 1 198 ? 85.395 6.001 -44.302 1.00 55.03 198 TYR A N 1
ATOM 1576 C CA . TYR A 1 198 ? 86.371 5.178 -45.012 1.00 55.03 198 TYR A CA 1
ATOM 1577 C C . TYR A 1 198 ? 86.107 5.224 -46.519 1.00 55.03 198 TYR A C 1
ATOM 1579 O O . TYR A 1 198 ? 85.105 4.668 -46.967 1.00 55.03 198 TYR A O 1
ATOM 1587 N N . PRO A 1 199 ? 86.985 5.858 -47.323 1.00 53.91 199 PRO A N 1
ATOM 1588 C CA . PRO A 1 199 ? 86.855 5.796 -48.770 1.00 53.91 199 PRO A CA 1
ATOM 1589 C C . PRO A 1 199 ? 86.870 4.333 -49.201 1.00 53.91 199 PRO A C 1
ATOM 1591 O O . PRO A 1 199 ? 87.666 3.528 -48.707 1.00 53.91 199 PRO A O 1
ATOM 1594 N N . SER A 1 200 ? 85.976 3.976 -50.121 1.00 57.59 200 SER A N 1
ATOM 1595 C CA . SER A 1 200 ? 85.983 2.629 -50.690 1.00 57.59 200 SER A CA 1
ATOM 1596 C C . SER A 1 200 ? 87.375 2.323 -51.263 1.00 57.59 200 SER A C 1
ATOM 1598 O O . SER A 1 200 ? 88.059 3.228 -51.743 1.00 57.59 200 SER A O 1
ATOM 1600 N N . LEU A 1 201 ? 87.790 1.050 -51.284 1.00 53.44 201 LEU A N 1
ATOM 1601 C CA . LEU A 1 201 ? 89.059 0.622 -51.908 1.00 53.44 201 LEU A CA 1
ATOM 1602 C C . LEU A 1 201 ? 89.242 1.167 -53.340 1.00 53.44 201 LEU A C 1
ATOM 1604 O O . LEU A 1 201 ? 90.356 1.323 -53.830 1.00 53.44 201 LEU A O 1
ATOM 1608 N N . ARG A 1 202 ? 88.135 1.491 -54.015 1.00 49.09 202 ARG A N 1
ATOM 1609 C CA . ARG A 1 202 ? 88.126 2.105 -55.340 1.00 49.09 202 ARG A CA 1
ATOM 1610 C C . ARG A 1 202 ? 88.520 3.589 -55.321 1.00 49.09 202 ARG A C 1
ATOM 1612 O O . ARG A 1 202 ? 89.171 4.042 -56.253 1.00 49.09 202 ARG A O 1
ATOM 1619 N N . GLU A 1 203 ? 88.166 4.345 -54.287 1.00 55.16 203 GLU A N 1
ATOM 1620 C CA . GLU A 1 203 ? 88.558 5.755 -54.139 1.00 55.16 203 GLU A CA 1
ATOM 1621 C C . GLU A 1 203 ? 90.012 5.917 -53.679 1.00 55.16 203 GLU A C 1
ATOM 1623 O O . GLU A 1 203 ? 90.679 6.854 -54.120 1.00 55.16 203 GLU A O 1
ATOM 1628 N N . THR A 1 204 ? 90.535 4.997 -52.861 1.00 54.12 204 THR A N 1
ATOM 1629 C CA . THR A 1 204 ? 91.955 4.995 -52.461 1.00 54.12 204 THR A CA 1
ATOM 1630 C C . THR A 1 204 ? 92.892 4.593 -53.596 1.00 54.12 204 THR A C 1
ATOM 1632 O O . THR A 1 204 ? 94.007 5.102 -53.656 1.00 54.12 204 THR A O 1
ATOM 1635 N N . LEU A 1 205 ? 92.449 3.734 -54.521 1.00 53.44 205 LEU A N 1
ATOM 1636 C CA . LEU A 1 205 ? 93.270 3.292 -55.655 1.00 53.44 205 LEU A CA 1
ATOM 1637 C C . LEU A 1 205 ? 93.161 4.181 -56.904 1.00 53.44 205 LEU A C 1
ATOM 1639 O O . LEU A 1 205 ? 94.101 4.210 -57.693 1.00 53.44 205 LEU A O 1
ATOM 1643 N N . PHE A 1 206 ? 92.055 4.909 -57.103 1.00 58.22 206 PHE A N 1
ATOM 1644 C CA . PHE A 1 206 ? 91.824 5.663 -58.349 1.00 58.22 206 PHE A CA 1
ATOM 1645 C C . PHE A 1 206 ? 91.639 7.180 -58.183 1.00 58.22 206 PHE A C 1
ATOM 1647 O O . PHE A 1 206 ? 91.488 7.875 -59.187 1.00 58.22 206 PHE A O 1
ATOM 1654 N N . GLY A 1 207 ? 91.700 7.712 -56.956 1.00 53.56 207 GLY A N 1
ATOM 1655 C CA . GLY A 1 207 ? 91.561 9.144 -56.674 1.00 53.56 207 GLY A CA 1
ATOM 1656 C C . GLY A 1 207 ? 90.145 9.690 -56.917 1.00 53.56 207 GLY A C 1
ATOM 1657 O O . GLY A 1 207 ? 89.363 9.172 -57.717 1.00 53.56 207 GLY A O 1
ATOM 1658 N N . ARG A 1 208 ? 89.780 10.772 -56.213 1.00 50.94 208 ARG A N 1
ATOM 1659 C CA . ARG A 1 208 ? 88.486 11.445 -56.420 1.00 50.94 208 ARG A CA 1
ATOM 1660 C C . ARG A 1 208 ? 88.430 12.045 -57.825 1.00 50.94 208 ARG A C 1
ATOM 1662 O O . ARG A 1 208 ? 89.164 12.984 -58.126 1.00 50.94 208 ARG A O 1
ATOM 1669 N N . ARG A 1 209 ? 87.504 11.572 -58.666 1.00 50.06 209 ARG A N 1
ATOM 1670 C CA . ARG A 1 209 ? 87.145 12.273 -59.909 1.00 50.06 209 ARG A CA 1
ATOM 1671 C C . ARG A 1 209 ? 86.564 13.645 -59.558 1.00 50.06 209 ARG A C 1
ATOM 1673 O O . ARG A 1 209 ? 85.492 13.724 -58.961 1.00 50.06 209 ARG A O 1
ATOM 1680 N N . GLN A 1 210 ? 87.244 14.720 -59.955 1.00 48.31 210 GLN A N 1
ATOM 1681 C CA . GLN A 1 210 ? 86.621 16.041 -60.021 1.00 48.31 210 GLN A CA 1
ATOM 1682 C C . GLN A 1 210 ? 85.473 15.984 -61.036 1.00 48.31 210 GLN A C 1
ATOM 1684 O O . GLN A 1 210 ? 85.671 15.622 -62.195 1.00 48.31 210 GLN A O 1
ATOM 1689 N N . ARG A 1 211 ? 84.259 16.312 -60.584 1.00 46.06 211 ARG A N 1
ATOM 1690 C CA . ARG A 1 211 ? 83.108 16.555 -61.459 1.00 46.06 211 ARG A CA 1
ATOM 1691 C C . ARG A 1 211 ? 83.373 17.837 -62.252 1.00 46.06 211 ARG A C 1
ATOM 1693 O O . ARG A 1 211 ? 83.416 18.915 -61.664 1.00 46.06 211 ARG A O 1
ATOM 1700 N N . SER A 1 212 ? 83.541 17.722 -63.564 1.00 40.56 212 SER A N 1
ATOM 1701 C CA . SER A 1 212 ? 83.399 18.858 -64.477 1.00 40.56 212 SER A CA 1
ATOM 1702 C C . SER A 1 212 ? 81.911 19.159 -64.685 1.00 40.56 212 SER A C 1
ATOM 1704 O O . SER A 1 212 ? 81.100 18.230 -64.693 1.00 40.56 212 SER A O 1
ATOM 1706 N N . LYS A 1 213 ? 81.596 20.458 -64.762 1.00 39.34 213 LYS A N 1
ATOM 1707 C CA . LYS A 1 213 ? 80.268 21.038 -65.019 1.00 39.34 213 LYS A CA 1
ATOM 1708 C C . LYS A 1 213 ? 79.629 20.516 -66.300 1.00 39.34 213 LYS A C 1
ATOM 1710 O O . LYS A 1 213 ? 80.390 20.295 -67.266 1.00 39.34 213 LYS A O 1
#

Sequence (213 aa):
MWRTQYPSTGREGHPPVGVVFNPGTRNGPQALKNRMNTVMELTRLVWSGSYHGAGGGYGAEERDGYYDYADAIPLLLTTLDRLQTSGPRDAVWWRCGHGQWETLPDALANPADRDAWYARDEQRRRQREEAEPRRQQEWAVERELWTQEPDPAPEPEPVPPCERCGLPITGPPGEDAEFAPPEDGRHCPACRTDLRQYPSLRETLFGRRQRSK

Mean predicted aligned error: 17.02 Å

Secondary structure (DSSP, 8-state):
--TTTS---S--SSPPEEEEE--TTT--HHHHHHHHHHHHHHTHHHHS-EEEE----TT-SS--EEEE-TT---EEEEEHHHHHHH-TTSS-EEETT-SSEE-HHHHT--TTSHHHHHHHHHHHHHHHHHHHHHHHHHHHHHHHHHHHSPPPPPPPPPPPBPTTT-SBTT-STT----S---TTSSS-HHHHHHHHHS--HHHHHH-------

Foldseek 3Di:
DVCVVDPDPVDAADEADEDEDECPPPHDPVNVVVVVVVVLVVCCVQAVADWDFPDDPPPDPDRDTFGHCNRHHFYWYFYPVLCVPPNLQDQGIDTRVDDGRGGPVVSPDRCRHPVVSVVVVVVVVVVCVVCVVVVVVVVVVVVVVVVPPPDDDPDPDPQAAAPPPRHRLQDDPPDPDDPDRPPVSHHHPVVVVVCVVDDDPCCVVPPDDDDDD

Solvent-accessible surface area (backbone atoms only — not comparable to full-atom values): 13014 Å² total; per-residue (Å²): 120,64,80,80,76,46,81,85,82,83,67,83,54,52,74,71,45,79,47,72,44,72,56,69,96,82,43,55,7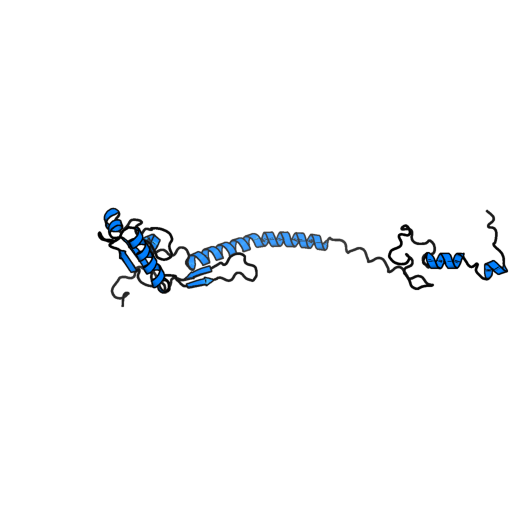5,67,58,47,52,52,49,54,51,49,52,46,61,77,43,35,92,46,40,66,41,48,80,46,72,49,79,55,61,100,84,55,91,59,91,41,60,28,37,47,48,64,85,17,35,50,44,32,39,36,39,48,67,49,40,72,76,62,32,78,76,36,62,50,30,32,26,62,92,56,93,55,65,24,28,59,70,62,50,70,52,69,84,57,22,61,66,53,40,50,53,51,50,51,50,52,50,51,54,48,61,67,45,43,64,57,47,52,50,52,54,48,54,51,52,53,50,64,70,66,52,73,75,76,75,77,78,76,75,81,75,67,50,9,82,87,78,65,44,51,39,84,43,69,93,89,61,92,71,73,98,61,83,59,96,78,80,46,56,18,67,68,63,47,52,56,56,70,72,46,72,53,76,65,44,76,75,65,51,83,80,80,83,78,133